Protein AF-A0A3R6YC64-F1 (afdb_monomer_lite)

Radius of gyration: 16.77 Å; chains: 1; bounding box: 39×41×43 Å

Secondary structure (DSSP, 8-state):
--HHHHHHHHHHHHHHHHH-HHHHHHHHHHHHT-EEE-TTS------TTS--SPPPP---S--HHHHHHTTTTS--EEEEEE-TTSTTTTGGGT--SHHHHHHHHBSHHHHHSSHHHIIIIIHHHHHH--TT--S-EEEEEEEEE-B--SSS--BPPGGG-EEEEEEEEEPP---SSTT-----

pLDDT: mean 92.48, std 11.65, range [33.94, 98.69]

Sequence (184 aa):
MGRDTNVEIFRDTVDLVKTNPALRAEVAASTKKQEIILETDKVEVPSLSKYTENVRVIVSKKRSFEAAGAYRGKKVAVLNFASATNPGGGVTRGASAQEECLCRCSGLYSSLNVPETWDLFYTPHRKSKNPIHNDDIIYTPSVTVFKTDTVNPALMQEKDWYKVDIITCAAPNLREKPGSLQNV

Foldseek 3Di:
DDLVLLLVLLVVLVVCCVPPPVNVVLLVVLLVPKDKAFLPHDDDDDDPPPDPDDDDDDDDPDAQVRVVLVVFPDAAETEAQDDQADQLPCSNRSDDDNSNLDSSFWSRSVSCPDPVNVVRTRVVSVVVVQLQGHFIKMKGFFIKGQWDSDPNTDGDDPVSIGTYIYIYDHHRRPDPDPPDPPDD

Structure (mmCIF, N/CA/C/O backbone):
data_AF-A0A3R6YC64-F1
#
_entry.id   AF-A0A3R6YC64-F1
#
loop_
_atom_site.group_PDB
_atom_site.id
_atom_site.type_symbol
_atom_site.label_atom_id
_atom_site.label_alt_id
_atom_site.label_comp_id
_atom_site.label_asym_id
_atom_site.label_entity_id
_atom_site.label_seq_id
_atom_site.pdbx_PDB_ins_code
_atom_site.Cartn_x
_atom_site.Cartn_y
_atom_site.Cartn_z
_atom_site.occupancy
_atom_site.B_iso_or_equiv
_atom_site.auth_seq_id
_atom_site.auth_comp_id
_atom_site.auth_asym_id
_atom_site.auth_atom_id
_atom_site.pdbx_PDB_model_num
ATOM 1 N N . MET A 1 1 ? -11.065 -0.500 -19.239 1.00 72.25 1 MET A N 1
ATOM 2 C CA . MET A 1 1 ? -10.688 0.916 -19.056 1.00 72.25 1 MET A CA 1
ATOM 3 C C . MET A 1 1 ? -9.384 1.170 -19.791 1.00 72.25 1 MET A C 1
ATOM 5 O O . MET A 1 1 ? -8.553 0.267 -19.816 1.00 72.25 1 MET A O 1
ATOM 9 N N . GLY A 1 2 ? -9.233 2.332 -20.428 1.00 88.25 2 GLY A N 1
ATOM 10 C CA . GLY A 1 2 ? -8.006 2.694 -21.142 1.00 88.25 2 GLY A CA 1
ATOM 11 C C . GLY A 1 2 ? -6.859 3.048 -20.192 1.00 88.25 2 GLY A C 1
ATOM 12 O O . GLY A 1 2 ? -7.088 3.374 -19.026 1.00 88.25 2 GLY A O 1
ATOM 13 N N . ARG A 1 3 ? -5.617 2.994 -20.691 1.00 92.88 3 ARG A N 1
ATOM 14 C CA . ARG A 1 3 ? -4.429 3.387 -19.913 1.00 92.88 3 ARG A CA 1
ATOM 15 C C . ARG A 1 3 ? -4.488 4.855 -19.490 1.00 92.88 3 ARG A C 1
ATOM 17 O O . ARG A 1 3 ? -4.168 5.146 -18.344 1.00 92.88 3 ARG A O 1
ATOM 24 N N . ASP A 1 4 ? -4.960 5.741 -20.362 1.00 95.56 4 ASP A N 1
ATOM 25 C CA . ASP A 1 4 ? -5.029 7.181 -20.078 1.00 95.56 4 ASP A CA 1
ATOM 26 C C . ASP A 1 4 ? -5.981 7.483 -18.917 1.00 95.56 4 ASP A C 1
ATOM 28 O O . ASP A 1 4 ? -5.596 8.152 -17.963 1.00 95.56 4 ASP A O 1
ATOM 32 N N . THR A 1 5 ? -7.162 6.857 -18.905 1.00 95.38 5 THR A N 1
ATOM 33 C CA . THR A 1 5 ? -8.106 6.963 -17.783 1.00 95.38 5 THR A CA 1
ATOM 34 C C . THR A 1 5 ? -7.489 6.471 -16.471 1.00 95.38 5 THR A C 1
ATOM 36 O O . THR A 1 5 ? -7.650 7.102 -15.431 1.00 95.38 5 THR A O 1
ATOM 39 N N . ASN A 1 6 ? -6.728 5.369 -16.492 1.00 96.50 6 ASN A N 1
ATOM 40 C CA . ASN A 1 6 ? -6.037 4.890 -15.290 1.00 96.50 6 ASN A CA 1
ATOM 41 C C . ASN A 1 6 ? -4.998 5.903 -14.778 1.00 96.50 6 ASN A C 1
ATOM 43 O O . ASN A 1 6 ? -4.829 6.033 -13.565 1.00 96.50 6 ASN A O 1
ATOM 47 N N . VAL A 1 7 ? -4.296 6.595 -15.684 1.00 97.69 7 VAL A N 1
ATOM 48 C CA . VAL A 1 7 ? -3.335 7.653 -15.333 1.00 97.69 7 VAL A CA 1
ATOM 49 C C . VAL A 1 7 ? -4.054 8.853 -14.726 1.00 97.69 7 VAL A C 1
ATOM 51 O O . VAL A 1 7 ? -3.601 9.371 -13.710 1.00 97.69 7 VAL A O 1
ATOM 54 N N . GLU A 1 8 ? -5.173 9.279 -15.307 1.00 97.88 8 GLU A N 1
ATOM 55 C CA . GLU A 1 8 ? -5.988 10.383 -14.790 1.00 97.88 8 GLU A CA 1
ATOM 56 C C . GLU A 1 8 ? -6.513 10.085 -13.386 1.00 97.88 8 GLU A C 1
ATOM 58 O O . GLU A 1 8 ? -6.308 10.883 -12.474 1.00 97.88 8 GLU A O 1
ATOM 63 N N . ILE A 1 9 ? -7.091 8.897 -13.178 1.00 98.00 9 ILE A N 1
ATOM 64 C CA . ILE A 1 9 ? -7.576 8.462 -11.862 1.00 98.00 9 ILE A CA 1
ATOM 65 C C . ILE A 1 9 ? -6.441 8.464 -10.841 1.00 98.00 9 ILE A C 1
ATOM 67 O O . ILE A 1 9 ? -6.642 8.884 -9.704 1.00 98.00 9 ILE A O 1
ATOM 71 N N . PHE A 1 10 ? -5.254 7.996 -11.231 1.00 98.38 10 PHE A N 1
ATOM 72 C CA . PHE A 1 10 ? -4.092 7.994 -10.354 1.00 98.38 10 PHE A CA 1
ATOM 73 C C . PHE A 1 10 ? -3.606 9.409 -10.012 1.00 98.38 10 PHE A C 1
ATOM 75 O O . PHE A 1 10 ? -3.314 9.683 -8.849 1.00 98.38 10 PHE A O 1
ATOM 82 N N . ARG A 1 11 ? -3.539 10.315 -10.995 1.00 98.38 11 ARG A N 1
ATOM 83 C CA . ARG A 1 11 ? -3.179 11.723 -10.762 1.00 98.38 11 ARG A CA 1
ATOM 84 C C . ARG A 1 11 ? -4.153 12.378 -9.791 1.00 98.38 11 ARG A C 1
ATOM 86 O O . ARG A 1 11 ? -3.708 12.930 -8.793 1.00 98.38 11 ARG A O 1
ATOM 93 N N . ASP A 1 12 ? -5.452 12.194 -10.015 1.00 98.44 12 ASP A N 1
ATOM 94 C CA . ASP A 1 12 ? -6.498 12.659 -9.104 1.00 98.44 12 ASP A CA 1
ATOM 95 C C . ASP A 1 12 ? -6.325 12.077 -7.688 1.00 98.44 12 ASP A C 1
ATOM 97 O O . ASP A 1 12 ? -6.421 12.801 -6.705 1.00 98.44 12 ASP A O 1
ATOM 101 N N . THR A 1 13 ? -5.974 10.793 -7.550 1.00 98.56 13 THR A N 1
ATOM 102 C CA . THR A 1 13 ? -5.672 10.183 -6.239 1.00 98.56 13 THR A CA 1
ATOM 103 C C . THR A 1 13 ? -4.510 10.881 -5.532 1.00 98.56 13 THR A C 1
ATOM 105 O O . THR A 1 13 ? -4.611 11.200 -4.347 1.00 98.56 13 THR A O 1
ATOM 108 N N . VAL A 1 14 ? -3.413 11.145 -6.243 1.00 98.38 14 VAL A N 1
ATOM 109 C CA . VAL A 1 14 ? -2.252 11.852 -5.686 1.00 98.38 14 VAL A CA 1
ATOM 110 C C . VAL A 1 14 ? -2.604 13.300 -5.329 1.00 98.38 14 VAL A C 1
ATOM 112 O O . VAL A 1 14 ? -2.161 13.805 -4.296 1.00 98.38 14 VAL A O 1
ATOM 115 N N . ASP A 1 15 ? -3.409 13.967 -6.151 1.00 98.56 15 ASP A N 1
ATOM 116 C CA . ASP A 1 15 ? -3.824 15.350 -5.926 1.00 98.56 15 ASP A CA 1
ATOM 117 C C . ASP A 1 15 ? -4.786 15.466 -4.740 1.00 98.56 15 ASP A C 1
ATOM 119 O O . ASP A 1 15 ? -4.622 16.366 -3.913 1.00 98.56 15 ASP A O 1
ATOM 123 N N . LEU A 1 16 ? -5.697 14.507 -4.558 1.00 98.44 16 LEU A N 1
ATOM 124 C CA . LEU A 1 16 ? -6.536 14.397 -3.362 1.00 98.44 16 LEU A CA 1
ATOM 125 C C . LEU A 1 16 ? -5.687 14.265 -2.094 1.00 98.44 16 LEU A C 1
ATOM 127 O O . LEU A 1 16 ? -5.922 14.991 -1.131 1.00 98.44 16 LEU A O 1
ATOM 131 N N . VAL A 1 17 ? -4.658 13.410 -2.095 1.00 98.44 17 VAL A N 1
ATOM 132 C CA . VAL A 1 17 ? -3.750 13.260 -0.940 1.00 98.44 17 VAL A CA 1
ATOM 133 C C . VAL A 1 17 ? -2.998 14.559 -0.632 1.00 98.44 17 VAL A C 1
ATOM 135 O O . VAL A 1 17 ? -2.732 14.855 0.530 1.00 98.44 17 VAL A O 1
ATOM 138 N N . LYS A 1 18 ? -2.656 15.367 -1.641 1.00 98.06 18 LYS A N 1
ATOM 139 C CA . LYS A 1 18 ? -1.959 16.649 -1.431 1.00 98.06 18 LYS A CA 1
ATOM 140 C C . LYS A 1 18 ? -2.882 17.757 -0.922 1.00 98.06 18 LYS A C 1
ATOM 142 O O . LYS A 1 18 ? -2.466 18.569 -0.087 1.00 98.06 18 LYS A O 1
ATOM 147 N N . THR A 1 19 ? -4.094 17.822 -1.467 1.00 98.25 19 THR A N 1
ATOM 148 C CA . THR A 1 19 ? -5.016 18.957 -1.311 1.00 98.25 19 THR A CA 1
ATOM 149 C C . THR A 1 19 ? -6.012 18.767 -0.174 1.00 98.25 19 THR A C 1
ATOM 151 O O . THR A 1 19 ? -6.342 19.747 0.491 1.00 98.25 19 THR A O 1
ATOM 154 N N . ASN A 1 20 ? -6.441 17.535 0.114 1.00 98.38 20 ASN A N 1
ATOM 155 C CA . ASN A 1 20 ? -7.323 17.238 1.238 1.00 98.38 20 ASN A CA 1
ATOM 156 C C . ASN A 1 20 ? -6.504 17.137 2.547 1.00 98.38 20 ASN A C 1
ATOM 158 O O . ASN A 1 20 ? -5.673 16.232 2.675 1.00 98.38 20 ASN A O 1
ATOM 162 N N . PRO A 1 21 ? -6.725 18.019 3.545 1.00 98.25 21 PRO A N 1
ATOM 163 C CA . PRO A 1 21 ? -5.934 18.030 4.778 1.00 98.25 21 PRO A CA 1
ATOM 164 C C . PRO A 1 21 ? -6.029 16.741 5.599 1.00 98.25 21 PRO A C 1
ATOM 166 O O . PRO A 1 21 ? -5.031 16.344 6.201 1.00 98.25 21 PRO A O 1
ATOM 169 N N . ALA A 1 22 ? -7.196 16.087 5.611 1.00 98.06 22 ALA A N 1
ATOM 170 C CA . ALA A 1 22 ? -7.406 14.839 6.335 1.00 98.06 22 ALA A CA 1
ATOM 171 C C . ALA A 1 22 ? -6.598 13.706 5.692 1.00 98.06 22 ALA A C 1
ATOM 173 O O . ALA A 1 22 ? -5.766 13.102 6.365 1.00 98.06 22 ALA A O 1
ATOM 174 N N . LEU A 1 23 ? -6.735 13.496 4.375 1.00 98.62 23 LEU A N 1
ATOM 175 C CA . LEU A 1 23 ? -5.951 12.481 3.655 1.00 98.62 23 LEU A CA 1
ATOM 176 C C . LEU A 1 23 ? -4.449 12.731 3.783 1.00 98.62 23 LEU A C 1
ATOM 178 O O . LEU A 1 23 ? -3.691 11.797 4.036 1.00 98.62 23 LEU A O 1
ATOM 182 N N . ARG A 1 24 ? -4.010 13.989 3.669 1.00 98.56 24 ARG A N 1
ATOM 183 C CA . ARG A 1 24 ? -2.598 14.349 3.833 1.00 98.56 24 ARG A CA 1
ATOM 184 C C . ARG A 1 24 ? -2.067 13.969 5.212 1.00 98.56 24 ARG A C 1
ATOM 186 O O . ARG A 1 24 ? -0.981 13.401 5.313 1.00 98.56 24 ARG A O 1
ATOM 193 N N . ALA A 1 25 ? -2.816 14.292 6.266 1.00 98.56 25 ALA A N 1
ATOM 194 C CA . ALA A 1 25 ? -2.438 13.979 7.639 1.00 98.56 25 ALA A CA 1
ATOM 195 C C . ALA A 1 25 ? -2.426 12.465 7.894 1.00 98.56 25 ALA A C 1
ATOM 197 O O . ALA A 1 25 ? -1.498 11.956 8.520 1.00 98.56 25 ALA A O 1
ATOM 198 N N . GLU A 1 26 ? -3.418 11.738 7.380 1.00 98.31 26 GLU A N 1
ATOM 199 C CA . GLU A 1 26 ? -3.500 10.285 7.527 1.00 98.31 26 GLU A CA 1
ATOM 200 C C . GLU A 1 26 ? -2.379 9.558 6.787 1.00 98.31 26 GLU A C 1
ATOM 202 O O . GLU A 1 26 ? -1.746 8.675 7.366 1.00 98.31 26 GLU A O 1
ATOM 207 N N . VAL A 1 27 ? -2.075 9.965 5.551 1.00 98.62 27 VAL A N 1
ATOM 208 C CA . VAL A 1 27 ? -0.948 9.424 4.782 1.00 98.62 27 VAL A CA 1
ATOM 209 C C . VAL A 1 27 ? 0.369 9.723 5.483 1.00 98.62 27 VAL A C 1
ATOM 211 O O . VAL A 1 27 ? 1.161 8.810 5.677 1.00 98.62 27 VAL A O 1
ATOM 214 N N . ALA A 1 28 ? 0.595 10.956 5.944 1.00 98.50 28 ALA A N 1
ATOM 215 C CA . ALA A 1 28 ? 1.811 11.291 6.683 1.00 98.50 28 ALA A CA 1
ATOM 216 C C . ALA A 1 28 ? 1.956 10.460 7.972 1.00 98.50 28 ALA A C 1
ATOM 218 O O . ALA A 1 28 ? 3.049 9.994 8.290 1.00 98.50 28 ALA A O 1
ATOM 219 N N . ALA A 1 29 ? 0.859 10.240 8.703 1.00 98.44 29 ALA A N 1
ATOM 220 C CA . ALA A 1 29 ? 0.857 9.420 9.912 1.00 98.44 29 ALA A CA 1
ATOM 221 C C . ALA A 1 29 ? 1.102 7.930 9.622 1.00 98.44 29 ALA A C 1
ATOM 223 O O . ALA A 1 29 ? 1.778 7.269 10.411 1.00 98.44 29 ALA A O 1
ATOM 224 N N . SER A 1 30 ? 0.562 7.415 8.514 1.00 98.25 30 SER A N 1
ATOM 225 C CA . SER A 1 30 ? 0.790 6.052 8.026 1.00 98.25 30 SER A CA 1
ATOM 226 C C . SER A 1 30 ? 2.250 5.859 7.611 1.00 98.25 30 SER A C 1
ATOM 228 O O . SER A 1 30 ? 2.921 4.984 8.150 1.00 98.25 30 SER A O 1
ATOM 230 N N . THR A 1 31 ? 2.781 6.749 6.765 1.00 98.25 31 THR A N 1
ATOM 231 C CA . THR A 1 31 ? 4.183 6.746 6.321 1.00 98.25 31 THR A CA 1
ATOM 232 C C . THR A 1 31 ? 5.155 6.850 7.493 1.00 98.25 31 THR A C 1
ATOM 234 O O . THR A 1 31 ? 6.135 6.124 7.536 1.00 98.25 31 THR A O 1
ATOM 237 N N . LYS A 1 32 ? 4.881 7.693 8.498 1.00 98.25 32 LYS A N 1
ATOM 238 C CA . LYS A 1 32 ? 5.753 7.820 9.681 1.00 98.25 32 LYS A CA 1
ATOM 239 C C . LYS A 1 32 ? 5.870 6.523 10.497 1.00 98.25 32 LYS A C 1
ATOM 241 O O . LYS A 1 32 ? 6.832 6.357 11.236 1.00 98.25 32 LYS A O 1
ATOM 246 N N . LYS A 1 33 ? 4.861 5.653 10.430 1.00 97.94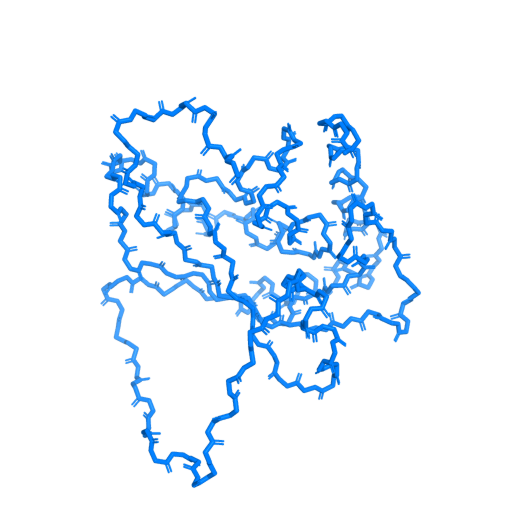 33 LYS A N 1
ATOM 247 C CA . LYS A 1 33 ? 4.822 4.355 11.122 1.00 97.94 33 LYS A CA 1
ATOM 248 C C . LYS A 1 33 ? 5.158 3.191 10.187 1.00 97.94 33 LYS A C 1
ATOM 250 O O . LYS A 1 33 ? 4.958 2.043 10.569 1.00 97.94 33 LYS A O 1
ATOM 255 N N . GLN A 1 34 ? 5.547 3.484 8.950 1.00 97.62 34 GLN A N 1
ATOM 256 C CA . GLN A 1 34 ? 5.952 2.475 7.993 1.00 97.62 34 GLN A CA 1
ATOM 257 C C . GLN A 1 34 ? 7.255 1.839 8.472 1.00 97.62 34 GLN A C 1
ATOM 259 O O . GLN A 1 34 ? 8.140 2.526 8.972 1.00 97.62 34 GLN A O 1
ATOM 264 N N . GLU A 1 35 ? 7.351 0.528 8.315 1.00 96.81 35 GLU A N 1
ATOM 265 C CA . GLU A 1 35 ? 8.529 -0.248 8.677 1.00 96.81 35 GLU A CA 1
ATOM 266 C C . GLU A 1 35 ? 9.026 -0.981 7.434 1.00 96.81 35 GLU A C 1
ATOM 268 O O . GLU A 1 35 ? 8.235 -1.545 6.670 1.00 96.81 35 GLU A O 1
ATOM 273 N N . ILE A 1 36 ? 10.338 -0.954 7.225 1.00 96.69 36 ILE A N 1
ATOM 274 C CA . ILE A 1 36 ? 11.017 -1.748 6.205 1.00 96.69 36 ILE A CA 1
ATOM 275 C C . ILE A 1 36 ? 11.731 -2.858 6.957 1.00 96.69 36 ILE A C 1
ATOM 277 O O . ILE A 1 36 ? 12.610 -2.584 7.768 1.00 96.69 36 ILE A O 1
ATOM 281 N N . ILE A 1 37 ? 11.292 -4.085 6.717 1.00 95.56 37 ILE A N 1
ATOM 282 C CA . ILE A 1 37 ? 11.810 -5.295 7.342 1.00 95.56 37 ILE A CA 1
ATOM 283 C C . ILE A 1 37 ? 12.656 -5.975 6.278 1.00 95.56 37 ILE A C 1
ATOM 285 O O . ILE A 1 37 ? 12.124 -6.415 5.260 1.00 95.56 37 ILE A O 1
ATOM 289 N N . LEU A 1 38 ? 13.964 -6.007 6.480 1.00 94.75 38 LEU A N 1
ATOM 290 C CA . LEU A 1 38 ? 14.894 -6.639 5.555 1.00 94.75 38 LEU A CA 1
ATOM 291 C C . LEU A 1 38 ? 14.932 -8.153 5.783 1.00 94.75 38 LEU A C 1
ATOM 293 O O . LEU A 1 38 ? 14.705 -8.623 6.895 1.00 94.75 38 LEU A O 1
ATOM 297 N N . GLU A 1 39 ? 15.310 -8.919 4.762 1.00 91.88 39 GLU A N 1
ATOM 298 C CA . GLU A 1 39 ? 15.540 -10.372 4.863 1.00 91.88 39 GLU A CA 1
ATOM 299 C C . GLU A 1 39 ? 16.503 -10.732 6.014 1.00 91.88 39 GLU A C 1
ATOM 301 O O . GLU A 1 39 ? 16.397 -11.784 6.644 1.00 91.88 39 GLU A O 1
ATOM 306 N N . THR A 1 40 ? 17.451 -9.841 6.314 1.00 92.38 40 THR A N 1
ATOM 307 C CA . THR A 1 40 ? 18.431 -10.017 7.392 1.00 92.38 40 THR A CA 1
ATOM 308 C C . THR A 1 40 ? 17.895 -9.691 8.785 1.00 92.38 40 THR A C 1
ATOM 310 O O . THR A 1 40 ? 18.566 -9.988 9.779 1.00 92.38 40 THR A O 1
ATOM 313 N N . ASP A 1 41 ? 16.728 -9.055 8.879 1.00 92.81 41 ASP A N 1
ATOM 314 C CA . ASP A 1 41 ? 16.158 -8.635 10.149 1.00 92.81 41 ASP A CA 1
ATOM 315 C C . ASP A 1 41 ? 15.567 -9.825 10.902 1.00 92.81 41 ASP A C 1
ATOM 317 O O . ASP A 1 41 ? 14.955 -10.741 10.352 1.00 92.81 41 ASP A O 1
ATOM 321 N N . LYS A 1 42 ? 15.733 -9.809 12.225 1.00 86.06 42 LYS A N 1
ATOM 322 C CA . LYS A 1 42 ? 15.125 -10.816 13.091 1.00 86.06 42 LYS A CA 1
ATOM 323 C C . LYS A 1 42 ? 13.705 -10.394 13.424 1.00 86.06 42 LYS A C 1
ATOM 325 O O . LYS A 1 42 ? 13.502 -9.499 14.239 1.00 86.06 42 LYS A O 1
ATOM 330 N N . VAL A 1 43 ? 12.731 -11.081 12.839 1.00 84.50 43 VAL A N 1
ATOM 331 C CA . VAL A 1 43 ? 11.322 -10.919 13.200 1.00 84.50 43 VAL A CA 1
ATOM 332 C C . VAL A 1 43 ? 10.986 -11.878 14.337 1.00 84.50 43 VAL A C 1
ATOM 334 O O . VAL A 1 43 ? 11.148 -13.094 14.212 1.00 84.50 43 VAL A O 1
ATOM 337 N N . GLU A 1 44 ? 10.510 -11.343 15.460 1.00 84.56 44 GLU A N 1
ATOM 338 C CA . GLU A 1 44 ? 9.975 -12.179 16.532 1.00 84.56 44 GLU A CA 1
ATOM 339 C C . GLU A 1 44 ? 8.728 -12.915 16.037 1.00 84.56 44 GLU A C 1
ATOM 341 O O . GLU A 1 44 ? 7.729 -12.305 15.651 1.00 84.56 44 GLU A O 1
ATOM 346 N N . VAL A 1 45 ? 8.777 -14.246 16.059 1.00 80.56 45 VAL A N 1
ATOM 347 C CA . VAL A 1 45 ? 7.625 -15.075 15.709 1.00 80.56 45 VAL A CA 1
ATOM 348 C C . VAL A 1 45 ? 6.745 -15.207 16.954 1.00 80.56 45 VAL A C 1
ATOM 350 O O . VAL A 1 45 ? 7.172 -15.824 17.934 1.00 80.56 45 VAL A O 1
ATOM 353 N N . PRO A 1 46 ? 5.525 -14.635 16.965 1.00 81.38 46 PRO A N 1
ATOM 354 C CA . PRO A 1 46 ? 4.633 -14.766 18.107 1.00 81.38 46 PRO A CA 1
ATOM 355 C C . PRO A 1 46 ? 4.182 -16.221 18.269 1.00 81.38 46 PRO A C 1
ATOM 357 O O . PRO A 1 46 ? 4.213 -17.011 17.323 1.00 81.38 46 PRO A O 1
ATOM 360 N N . SER A 1 47 ? 3.693 -16.569 19.463 1.00 83.75 47 SER A N 1
ATOM 361 C CA . SER A 1 47 ? 3.130 -17.902 19.693 1.00 83.75 47 SER A CA 1
ATOM 362 C C . SER A 1 47 ? 2.023 -18.218 18.683 1.00 83.75 47 SER A C 1
ATOM 364 O O . SER A 1 47 ? 1.040 -17.480 18.558 1.00 83.75 47 SER A O 1
ATOM 366 N N . LEU A 1 48 ? 2.154 -19.365 18.014 1.00 80.81 48 LEU A N 1
ATOM 367 C CA . LEU A 1 48 ? 1.156 -19.877 17.074 1.00 80.81 48 LEU A CA 1
ATOM 368 C C . LEU A 1 48 ? -0.142 -20.312 17.778 1.00 80.81 48 LEU A C 1
ATOM 370 O O . LEU A 1 48 ? -1.168 -20.472 17.128 1.00 80.81 48 LEU A O 1
ATOM 374 N N . SER A 1 49 ? -0.132 -20.440 19.111 1.00 82.44 49 SER A N 1
ATOM 375 C CA . SER A 1 49 ? -1.293 -20.824 19.925 1.00 82.44 49 SER A CA 1
ATOM 376 C C . SER A 1 49 ? -2.150 -19.634 20.380 1.00 82.44 49 SER A C 1
ATOM 378 O O . SER A 1 49 ? -2.830 -19.716 21.402 1.00 82.44 49 SER A O 1
ATOM 380 N N . LYS A 1 50 ? -2.090 -18.494 19.678 1.00 82.88 50 LYS A N 1
ATOM 381 C CA . LYS A 1 50 ? -2.807 -17.269 20.076 1.00 82.88 50 LYS A CA 1
ATOM 382 C C . LYS A 1 50 ? -4.332 -17.409 20.008 1.00 82.88 50 LYS A C 1
ATOM 384 O O . LYS A 1 50 ? -5.034 -16.754 20.774 1.00 82.88 50 LYS A O 1
ATOM 389 N N . TYR A 1 51 ? -4.837 -18.233 19.094 1.00 84.75 51 TYR A N 1
ATOM 390 C CA . TYR A 1 51 ? -6.267 -18.430 18.868 1.00 84.75 51 TYR A CA 1
ATOM 391 C C . TYR A 1 51 ? -6.611 -19.917 18.930 1.00 84.75 51 TYR A C 1
ATOM 393 O O 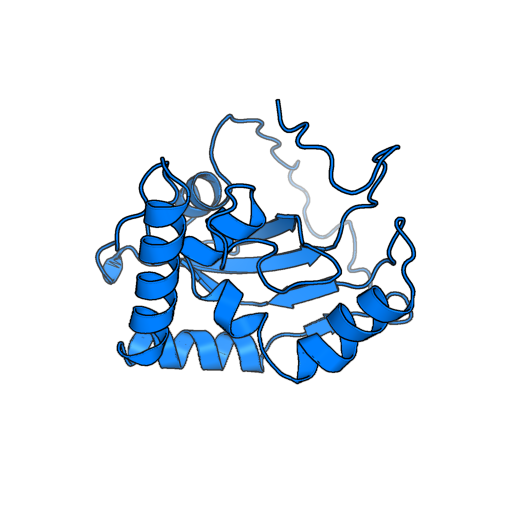. TYR A 1 51 ? -5.863 -20.751 18.426 1.00 84.75 51 TYR A O 1
ATOM 401 N N . THR A 1 52 ? -7.743 -20.235 19.555 1.00 85.81 52 THR A N 1
ATOM 402 C CA . THR A 1 52 ? -8.278 -21.602 19.673 1.00 85.81 52 THR A CA 1
ATOM 403 C C . THR A 1 52 ? -9.322 -21.920 18.604 1.00 85.81 52 THR A C 1
ATOM 405 O O . THR A 1 52 ? -9.616 -23.086 18.356 1.00 85.81 52 THR A O 1
ATOM 408 N N . GLU A 1 53 ? -9.890 -20.892 17.971 1.00 89.12 53 GLU A N 1
ATOM 409 C CA . GLU A 1 53 ? -10.852 -21.042 16.885 1.00 89.12 53 GLU A CA 1
ATOM 410 C C . GLU A 1 53 ? -10.156 -21.355 15.557 1.00 89.12 53 GLU A C 1
ATOM 412 O O . GLU A 1 53 ? -9.080 -20.836 15.252 1.00 89.12 53 GLU A O 1
ATOM 417 N N . ASN A 1 54 ? -10.809 -22.171 14.730 1.00 89.31 54 ASN A N 1
ATOM 418 C CA . ASN A 1 54 ? -10.321 -22.479 13.391 1.00 89.31 54 ASN A CA 1
ATOM 419 C C . ASN A 1 54 ? -10.389 -21.245 12.481 1.00 89.31 54 ASN A C 1
ATOM 421 O O . ASN A 1 54 ? -11.400 -20.540 12.434 1.00 89.31 54 ASN A O 1
ATOM 425 N N . VAL A 1 55 ? -9.337 -21.029 11.688 1.00 91.56 55 VAL A N 1
ATOM 426 C CA . VAL A 1 55 ? -9.327 -19.970 10.675 1.00 91.56 55 VAL A CA 1
ATOM 427 C C . VAL A 1 55 ? -10.368 -20.258 9.594 1.00 91.56 55 VAL A C 1
ATOM 429 O O . VAL A 1 55 ? -10.444 -21.355 9.038 1.00 91.56 55 VAL A O 1
ATOM 432 N N . ARG A 1 56 ? -11.173 -19.249 9.257 1.00 93.94 56 ARG A N 1
ATOM 433 C CA . ARG A 1 56 ? -12.091 -19.331 8.122 1.00 93.94 56 ARG A CA 1
ATOM 434 C C . ARG A 1 56 ? -11.377 -18.895 6.848 1.00 93.94 56 ARG A C 1
ATOM 436 O O . ARG A 1 56 ? -11.009 -17.732 6.713 1.00 93.94 56 ARG A O 1
ATOM 443 N N . VAL A 1 57 ? -11.262 -19.808 5.888 1.00 96.56 57 VAL A N 1
ATOM 444 C CA . VAL A 1 57 ? -10.713 -19.523 4.556 1.00 96.56 57 VAL A CA 1
ATOM 445 C C . VAL A 1 57 ? -11.859 -19.314 3.569 1.00 96.56 57 VAL A C 1
ATOM 447 O O . VAL A 1 57 ? -12.775 -20.130 3.484 1.00 96.56 57 VAL A O 1
ATOM 450 N N . ILE A 1 58 ? -11.829 -18.201 2.833 1.00 97.12 58 ILE A N 1
ATOM 451 C CA . ILE A 1 58 ? -12.833 -17.861 1.819 1.00 97.12 58 ILE A CA 1
ATOM 452 C C . ILE A 1 58 ? -12.105 -17.484 0.532 1.00 97.12 58 ILE A C 1
ATOM 454 O O . ILE A 1 58 ? -11.285 -16.569 0.531 1.00 97.12 58 ILE A O 1
ATOM 458 N N . VAL A 1 59 ? -12.455 -18.145 -0.570 1.00 97.81 59 VAL A N 1
ATOM 459 C CA . VAL A 1 59 ? -11.983 -17.798 -1.916 1.00 97.81 59 VAL A CA 1
ATOM 460 C C . VAL A 1 59 ? -13.106 -17.069 -2.647 1.00 97.81 59 VAL A C 1
ATOM 462 O O . VAL A 1 59 ? -14.255 -17.508 -2.631 1.00 97.81 59 VAL A O 1
ATOM 465 N N . SER A 1 60 ? -12.799 -15.930 -3.268 1.00 96.94 60 SER A N 1
ATOM 466 C CA . SER A 1 60 ? -13.791 -15.126 -3.988 1.00 96.94 60 SER A CA 1
ATOM 467 C C . SER A 1 60 ? -13.176 -14.423 -5.197 1.00 96.94 60 SER A C 1
ATOM 469 O O . SER A 1 60 ? -11.959 -14.341 -5.313 1.00 96.94 60 SER A O 1
ATOM 471 N N . LYS A 1 61 ? -14.028 -13.884 -6.076 1.00 97.00 61 LYS A N 1
ATOM 472 C CA . LYS A 1 61 ? -13.620 -13.070 -7.237 1.00 97.00 61 LYS A CA 1
ATOM 473 C C . LYS A 1 61 ? -13.464 -11.577 -6.911 1.00 97.00 61 LYS A C 1
ATOM 475 O O . LYS A 1 61 ? -13.320 -10.772 -7.827 1.00 97.00 61 LYS A O 1
ATOM 480 N N . LYS A 1 62 ? -13.566 -11.203 -5.632 1.00 97.31 62 LYS A N 1
ATOM 481 C CA . LYS A 1 62 ? -13.492 -9.806 -5.201 1.00 97.31 62 LYS A CA 1
ATOM 482 C C . LYS A 1 62 ? -12.096 -9.248 -5.412 1.00 97.31 62 LYS A C 1
ATOM 484 O O . LYS A 1 62 ? -11.104 -9.967 -5.289 1.00 97.31 62 LYS A O 1
ATOM 489 N N . ARG A 1 63 ? -12.029 -7.945 -5.659 1.00 97.56 63 ARG A N 1
ATOM 490 C CA . ARG A 1 63 ? -10.762 -7.209 -5.630 1.00 97.56 63 ARG A CA 1
ATOM 491 C C . ARG A 1 63 ? -10.272 -7.052 -4.184 1.00 97.56 63 ARG A C 1
ATOM 493 O O . ARG A 1 63 ? -11.044 -7.206 -3.237 1.00 97.56 63 ARG A O 1
ATOM 500 N N . SER A 1 64 ? -8.983 -6.774 -3.999 1.00 98.06 64 SER A N 1
ATOM 501 C CA . SER A 1 64 ? -8.341 -6.756 -2.677 1.00 98.06 64 SER A CA 1
ATOM 502 C C . SER A 1 64 ? -9.018 -5.801 -1.688 1.00 98.06 64 SER A C 1
ATOM 504 O O . SER A 1 64 ? -9.347 -6.195 -0.567 1.00 98.06 64 SER A O 1
ATOM 506 N N . PHE A 1 65 ? -9.266 -4.551 -2.088 1.00 98.25 65 PHE A N 1
ATOM 507 C CA . PHE A 1 65 ? -9.910 -3.569 -1.220 1.00 98.25 65 PHE A CA 1
ATOM 508 C C . PHE A 1 65 ? -11.421 -3.736 -1.173 1.00 98.25 65 PHE A C 1
ATOM 510 O O . PHE A 1 65 ? -12.008 -3.445 -0.134 1.00 98.25 65 PHE A O 1
ATOM 517 N N . GLU A 1 66 ? -12.046 -4.272 -2.220 1.00 97.44 66 GLU A N 1
ATOM 518 C CA . GLU A 1 66 ? -13.450 -4.694 -2.165 1.00 97.44 66 GLU A CA 1
ATOM 519 C C . GLU A 1 66 ? -13.664 -5.761 -1.074 1.00 97.44 66 GLU A C 1
ATOM 521 O O . GLU A 1 66 ? -14.588 -5.664 -0.264 1.00 97.44 66 GLU A O 1
ATOM 526 N N . ALA A 1 67 ? -12.782 -6.763 -1.005 1.00 98.00 67 ALA A N 1
ATOM 527 C CA . ALA A 1 67 ? -12.809 -7.781 0.037 1.00 98.00 67 ALA A CA 1
ATOM 528 C C . ALA A 1 67 ? -12.524 -7.181 1.422 1.00 98.00 67 ALA A C 1
ATOM 530 O O . ALA A 1 67 ? -13.276 -7.443 2.360 1.00 98.00 67 ALA A O 1
ATOM 531 N N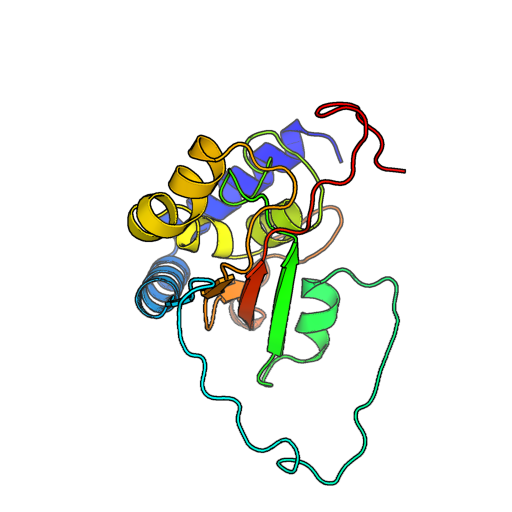 . ALA A 1 68 ? -11.493 -6.339 1.546 1.00 97.88 68 ALA A N 1
ATOM 532 C CA . ALA A 1 68 ? -11.146 -5.680 2.806 1.00 97.88 68 ALA A CA 1
ATOM 533 C C . ALA A 1 68 ? -12.268 -4.761 3.324 1.00 97.88 68 ALA A C 1
ATOM 535 O O . ALA A 1 68 ? -12.539 -4.721 4.524 1.00 97.88 68 ALA A O 1
ATOM 536 N N . GLY A 1 69 ? -12.976 -4.077 2.421 1.00 96.88 69 GLY A N 1
ATOM 537 C CA . GLY A 1 69 ? -14.098 -3.197 2.740 1.00 96.88 69 GLY A CA 1
ATOM 538 C C . GLY A 1 69 ? -15.287 -3.917 3.388 1.00 96.88 69 GLY A C 1
ATOM 539 O O . GLY A 1 69 ? -16.058 -3.290 4.108 1.00 96.88 69 GLY A O 1
ATOM 540 N N . ALA A 1 70 ? -15.414 -5.237 3.222 1.00 96.00 70 ALA A N 1
ATOM 541 C CA . ALA A 1 70 ? -16.421 -6.030 3.934 1.00 96.00 70 ALA A CA 1
ATOM 542 C C . ALA A 1 70 ? -16.106 -6.216 5.435 1.00 96.00 70 ALA A C 1
ATOM 544 O O . ALA A 1 70 ? -16.959 -6.679 6.189 1.00 96.00 70 ALA A O 1
ATOM 545 N N . TYR A 1 71 ? -14.895 -5.857 5.872 1.00 95.88 71 TYR A N 1
ATOM 546 C CA . TYR A 1 71 ? -14.405 -6.015 7.244 1.00 95.88 71 TYR A CA 1
ATOM 547 C C . TYR A 1 71 ? -14.043 -4.672 7.901 1.00 95.88 71 TYR A C 1
ATOM 549 O O . TYR A 1 71 ? -13.232 -4.633 8.828 1.00 95.88 71 TYR A O 1
ATOM 557 N N . ARG A 1 72 ? -14.646 -3.564 7.442 1.00 92.25 72 ARG A N 1
ATOM 558 C CA . ARG A 1 72 ? -14.493 -2.231 8.053 1.00 92.25 72 ARG A CA 1
ATOM 559 C C . ARG A 1 72 ? -14.714 -2.287 9.569 1.00 92.25 72 ARG A C 1
ATOM 561 O O . ARG A 1 72 ? -15.611 -2.972 10.050 1.00 92.25 72 ARG A O 1
ATOM 568 N N . GLY A 1 73 ? -13.875 -1.570 10.315 1.00 90.12 73 GLY A N 1
ATOM 569 C CA . GLY A 1 73 ? -13.887 -1.568 11.783 1.00 90.12 73 GLY A CA 1
ATOM 570 C C . GLY A 1 73 ? -13.131 -2.734 12.434 1.00 90.12 73 GLY A C 1
ATOM 571 O O . GLY A 1 73 ? -12.981 -2.744 13.653 1.00 90.12 73 GLY A O 1
ATOM 572 N N . LYS A 1 74 ? -12.616 -3.694 11.655 1.00 94.50 74 LYS A N 1
ATOM 573 C CA . LYS A 1 74 ? -11.686 -4.728 12.134 1.00 94.50 74 LYS A CA 1
ATOM 574 C C . LYS A 1 74 ? -10.243 -4.368 11.779 1.00 94.50 74 LYS A C 1
ATOM 576 O O . LYS A 1 74 ? -9.996 -3.510 10.936 1.00 94.50 74 LYS A O 1
ATOM 581 N N . LYS A 1 75 ? -9.281 -5.071 12.387 1.00 94.88 75 LYS A N 1
ATOM 582 C CA . LYS A 1 75 ? -7.877 -5.016 11.963 1.00 94.88 75 LYS A CA 1
ATOM 583 C C . LYS A 1 75 ? -7.691 -5.905 10.732 1.00 94.88 75 LYS A C 1
ATOM 585 O O . LYS A 1 75 ? -7.759 -7.127 10.843 1.00 94.88 75 LYS A O 1
ATOM 590 N N . VAL A 1 76 ? -7.514 -5.282 9.571 1.00 97.81 76 VAL A N 1
ATOM 591 C CA . VAL A 1 76 ? -7.417 -5.954 8.268 1.00 97.81 76 VAL A CA 1
ATOM 592 C C . VAL A 1 76 ? -6.065 -5.642 7.651 1.00 97.81 76 VAL A C 1
ATOM 594 O O . VAL A 1 76 ? -5.709 -4.472 7.541 1.00 97.81 76 VAL A O 1
ATOM 597 N N . ALA A 1 77 ? -5.355 -6.680 7.215 1.00 98.06 77 ALA A N 1
ATOM 598 C CA . ALA A 1 77 ? -4.146 -6.548 6.415 1.00 98.06 77 ALA A CA 1
ATOM 599 C C . ALA A 1 77 ? -4.419 -6.989 4.970 1.00 98.06 77 ALA A C 1
ATOM 601 O O . ALA A 1 77 ? -5.122 -7.976 4.741 1.00 98.06 77 ALA A O 1
ATOM 602 N N . VAL A 1 78 ? -3.861 -6.265 4.002 1.00 98.56 78 VAL A N 1
ATOM 603 C CA . VAL A 1 78 ? -3.918 -6.587 2.572 1.00 98.56 78 VAL A CA 1
ATOM 604 C C . VAL A 1 78 ? -2.496 -6.758 2.052 1.00 98.56 78 VAL A C 1
ATOM 606 O O . VAL A 1 78 ? -1.641 -5.900 2.256 1.00 98.56 78 VAL A O 1
ATOM 609 N N . LEU A 1 79 ? -2.245 -7.866 1.360 1.00 98.62 79 LEU A N 1
ATOM 610 C CA . LEU A 1 79 ? -0.981 -8.103 0.670 1.00 98.62 79 LEU A CA 1
ATOM 611 C C . LEU A 1 79 ? -0.967 -7.328 -0.657 1.00 98.62 79 LEU A C 1
ATOM 613 O O . LEU A 1 79 ? -1.848 -7.520 -1.495 1.00 98.62 79 LEU A O 1
ATOM 617 N N . ASN A 1 80 ? 0.024 -6.465 -0.847 1.00 98.56 80 ASN A N 1
ATOM 618 C CA . ASN A 1 80 ? 0.341 -5.798 -2.105 1.00 98.56 80 ASN A CA 1
ATOM 619 C C . ASN A 1 80 ? 1.331 -6.661 -2.902 1.00 98.56 80 ASN A C 1
ATOM 621 O O . ASN A 1 80 ? 2.404 -6.996 -2.398 1.00 98.56 80 ASN A O 1
ATOM 625 N N . PHE A 1 81 ? 0.968 -7.010 -4.139 1.00 96.81 81 PHE A N 1
ATOM 626 C CA . PHE A 1 81 ? 1.816 -7.783 -5.053 1.00 96.81 81 PHE A CA 1
ATOM 627 C C . PHE A 1 81 ? 2.804 -6.844 -5.739 1.00 96.81 81 PHE A C 1
ATOM 629 O O . PHE A 1 81 ? 2.582 -6.393 -6.864 1.00 96.81 81 PHE A O 1
ATOM 636 N N . ALA A 1 82 ? 3.855 -6.506 -5.004 1.00 94.50 82 ALA A N 1
ATOM 637 C CA . ALA A 1 82 ? 4.675 -5.348 -5.281 1.00 94.50 82 ALA A CA 1
ATOM 638 C C . ALA A 1 82 ? 5.614 -5.548 -6.469 1.00 94.50 82 ALA A C 1
ATOM 640 O O . ALA A 1 82 ? 6.190 -6.614 -6.690 1.00 94.50 82 ALA A O 1
ATOM 641 N N . SER A 1 83 ? 5.862 -4.460 -7.181 1.00 93.44 83 SER A N 1
ATOM 642 C CA . SER A 1 83 ? 7.030 -4.312 -8.028 1.00 93.44 83 SER A CA 1
ATOM 643 C C . SER A 1 83 ? 8.272 -4.089 -7.161 1.00 93.44 83 SER A C 1
ATOM 645 O O . SER A 1 83 ? 8.378 -3.086 -6.459 1.00 93.44 83 SER A O 1
ATOM 647 N N . ALA A 1 84 ? 9.272 -4.963 -7.294 1.00 91.88 84 ALA A N 1
ATOM 648 C CA . ALA A 1 84 ? 10.560 -4.832 -6.603 1.00 91.88 84 ALA A CA 1
ATOM 649 C C . ALA A 1 84 ? 11.294 -3.514 -6.906 1.00 91.88 84 ALA A C 1
ATOM 651 O O . ALA A 1 84 ? 12.141 -3.065 -6.145 1.00 91.88 84 ALA A O 1
ATOM 652 N N . THR A 1 85 ? 11.012 -2.886 -8.051 1.00 92.00 85 THR A N 1
ATOM 653 C CA . THR A 1 85 ? 11.841 -1.792 -8.574 1.00 92.00 85 THR A CA 1
ATOM 654 C C . THR A 1 85 ? 11.115 -0.464 -8.703 1.00 92.00 85 THR A C 1
ATOM 656 O O . THR A 1 85 ? 11.730 0.523 -9.084 1.00 92.00 85 THR A O 1
ATOM 659 N N . ASN A 1 86 ? 9.808 -0.403 -8.493 1.00 95.12 86 ASN A N 1
ATOM 660 C CA . ASN A 1 86 ? 9.041 0.825 -8.701 1.00 95.12 86 ASN A CA 1
ATOM 661 C C . ASN A 1 86 ? 7.909 0.878 -7.684 1.00 95.12 86 ASN A C 1
ATOM 663 O O . ASN A 1 86 ? 7.114 -0.063 -7.690 1.00 95.12 86 ASN A O 1
ATOM 667 N N . PRO A 1 87 ? 7.792 1.955 -6.891 1.00 96.62 87 PRO A N 1
ATOM 668 C CA . PRO A 1 87 ? 6.649 2.129 -6.012 1.00 96.62 87 PRO A CA 1
ATOM 669 C C . PRO A 1 87 ? 5.373 2.248 -6.837 1.00 96.62 87 PRO A C 1
ATOM 671 O O . PRO A 1 87 ? 5.278 3.081 -7.744 1.00 96.62 87 PRO A O 1
ATOM 674 N N . GLY A 1 88 ? 4.393 1.397 -6.542 1.00 96.19 88 GLY A N 1
ATOM 675 C CA . GLY A 1 88 ? 3.150 1.350 -7.300 1.00 96.19 88 GLY A CA 1
ATOM 676 C C . GLY A 1 88 ? 3.308 0.771 -8.707 1.00 96.19 88 GLY A C 1
ATOM 677 O O . GLY A 1 88 ? 2.466 1.039 -9.563 1.00 96.19 88 GLY A O 1
ATOM 678 N N . GLY A 1 89 ? 4.392 0.043 -8.986 1.00 95.50 89 GLY A N 1
ATOM 679 C CA . GLY A 1 89 ? 4.599 -0.640 -10.259 1.00 95.50 89 GLY A CA 1
ATOM 680 C C . GLY A 1 89 ? 4.498 0.289 -11.469 1.00 95.50 89 GLY A C 1
ATOM 681 O O . GLY A 1 89 ? 5.280 1.228 -11.636 1.00 95.50 89 GLY A O 1
ATOM 682 N N . GLY A 1 90 ? 3.541 0.006 -12.353 1.00 96.38 90 GLY A N 1
ATOM 683 C CA . GLY A 1 90 ? 3.261 0.786 -13.556 1.00 96.38 90 GLY A CA 1
ATOM 684 C C . GLY A 1 90 ? 2.141 1.818 -13.403 1.00 96.38 90 GLY A C 1
ATOM 685 O O . GLY A 1 90 ? 1.595 2.245 -14.425 1.00 96.38 90 GLY A O 1
ATOM 686 N N . VAL A 1 91 ? 1.757 2.212 -12.181 1.00 97.25 91 VAL A N 1
ATOM 687 C CA . VAL A 1 91 ? 0.561 3.046 -11.944 1.00 97.25 91 VAL A CA 1
ATOM 688 C C . VAL A 1 91 ? 0.620 4.387 -12.684 1.00 97.25 91 VAL A C 1
ATOM 690 O O . VAL A 1 91 ? -0.364 4.806 -13.290 1.00 97.25 91 VAL A O 1
ATOM 693 N N . THR A 1 92 ? 1.805 4.998 -12.760 1.00 96.62 92 THR A N 1
ATOM 694 C CA . THR A 1 92 ? 2.061 6.257 -13.487 1.00 96.62 92 THR A CA 1
ATOM 695 C C . THR A 1 92 ? 1.890 6.138 -15.005 1.00 96.62 92 THR A C 1
ATOM 697 O O . THR A 1 92 ? 1.758 7.151 -15.687 1.00 96.62 92 THR A O 1
ATOM 700 N N . ARG A 1 93 ? 1.885 4.910 -15.539 1.00 96.50 93 ARG A N 1
ATOM 701 C CA . ARG A 1 93 ? 1.720 4.577 -16.966 1.00 96.50 93 ARG A CA 1
ATOM 702 C C . ARG A 1 93 ? 0.368 3.918 -17.260 1.00 96.50 93 ARG A C 1
ATOM 704 O O . ARG A 1 93 ? 0.166 3.379 -18.348 1.00 96.50 93 ARG A O 1
ATOM 711 N N . GLY A 1 94 ? -0.536 3.906 -16.281 1.00 94.69 94 GLY A N 1
ATOM 712 C CA . GLY A 1 94 ? -1.881 3.365 -16.436 1.00 94.69 94 GLY A CA 1
ATOM 713 C C . GLY A 1 94 ? -1.950 1.839 -16.455 1.00 94.69 94 GLY A C 1
ATOM 714 O O . GLY A 1 94 ? -2.933 1.289 -16.960 1.00 94.69 94 GLY A O 1
ATOM 715 N N . ALA A 1 95 ? -0.935 1.145 -15.926 1.00 95.50 95 ALA A N 1
ATOM 716 C CA . ALA A 1 95 ? -0.997 -0.303 -15.739 1.00 95.50 95 ALA A CA 1
ATOM 717 C C . ALA A 1 95 ? -2.109 -0.684 -14.746 1.00 95.50 95 ALA A C 1
ATOM 719 O O . ALA A 1 95 ? -2.562 0.129 -13.937 1.00 95.50 95 ALA A O 1
ATOM 720 N N . SER A 1 96 ? -2.596 -1.917 -14.845 1.00 94.25 96 SER A N 1
ATOM 721 C CA . SER A 1 96 ? -3.845 -2.344 -14.207 1.00 94.25 96 SER A CA 1
ATOM 722 C C . SER A 1 96 ? -3.718 -3.627 -13.390 1.00 94.25 96 SER A C 1
ATOM 724 O O . SER A 1 96 ? -4.736 -4.282 -13.166 1.00 94.25 96 SER A O 1
ATOM 726 N N . ALA A 1 97 ? -2.507 -4.009 -12.972 1.00 95.06 97 ALA A N 1
ATOM 727 C CA . ALA A 1 97 ? -2.353 -5.119 -12.045 1.00 95.06 97 ALA A CA 1
ATOM 728 C C . ALA A 1 97 ? -2.787 -4.689 -10.630 1.00 95.06 97 ALA A C 1
ATOM 730 O O . ALA A 1 97 ? -3.347 -3.604 -10.415 1.00 95.06 97 ALA A O 1
ATOM 731 N N . GLN A 1 98 ? -2.641 -5.609 -9.679 1.00 97.19 98 GLN A N 1
ATOM 732 C CA . GLN A 1 98 ? -3.197 -5.460 -8.339 1.00 97.19 98 GLN A CA 1
ATOM 733 C C . GLN A 1 98 ? -2.595 -4.254 -7.607 1.00 97.19 98 GLN A C 1
ATOM 735 O O . GLN A 1 98 ? -3.359 -3.401 -7.157 1.00 97.19 98 GLN A O 1
ATOM 740 N N . GLU A 1 99 ? -1.266 -4.122 -7.594 1.00 98.06 99 GLU A N 1
ATOM 741 C CA . GLU A 1 99 ? -0.562 -3.001 -6.964 1.00 98.06 99 GLU A CA 1
ATOM 742 C C . GLU A 1 99 ? -1.056 -1.644 -7.488 1.00 98.06 99 GLU A C 1
ATOM 744 O O . GLU A 1 99 ? -1.365 -0.739 -6.707 1.00 98.06 99 GLU A O 1
ATOM 749 N N . GLU A 1 100 ? -1.205 -1.494 -8.808 1.00 97.94 100 GLU A N 1
ATOM 750 C CA . GLU A 1 100 ? -1.679 -0.240 -9.386 1.00 97.94 100 GLU A CA 1
ATOM 751 C C . GLU A 1 100 ? -3.130 0.062 -9.004 1.00 97.94 100 GLU A C 1
ATOM 753 O O . GLU A 1 100 ? -3.502 1.229 -8.867 1.00 97.94 100 GLU A O 1
ATOM 758 N N . CYS A 1 101 ? -3.964 -0.968 -8.825 1.00 97.69 101 CYS A N 1
ATOM 759 C CA . CYS A 1 101 ? -5.325 -0.788 -8.323 1.00 97.69 101 CYS A CA 1
ATOM 760 C C . CYS A 1 101 ? -5.316 -0.289 -6.872 1.00 97.69 101 CYS A C 1
ATOM 762 O O . CYS A 1 101 ? -6.021 0.677 -6.573 1.00 97.69 101 CYS A O 1
ATOM 764 N N . LEU A 1 102 ? -4.475 -0.865 -6.003 1.00 98.56 102 LEU A N 1
ATOM 765 C CA . LEU A 1 102 ? -4.327 -0.402 -4.617 1.00 98.56 102 LEU A CA 1
ATOM 766 C C . LEU A 1 102 ? -3.857 1.059 -4.574 1.00 98.56 102 LEU A C 1
ATOM 768 O O . LEU A 1 102 ? -4.432 1.888 -3.863 1.00 98.56 102 LEU A O 1
ATOM 772 N N . CYS A 1 103 ? -2.864 1.398 -5.398 1.00 98.50 103 CYS A N 1
ATOM 773 C CA . CYS A 1 103 ? -2.309 2.746 -5.492 1.00 98.50 103 CYS A CA 1
ATOM 774 C C . CYS A 1 103 ? -3.309 3.773 -6.031 1.00 98.50 103 CYS A C 1
ATOM 776 O O . CYS A 1 103 ? -3.274 4.926 -5.618 1.00 98.50 103 CYS A O 1
ATOM 778 N N . ARG A 1 104 ? -4.220 3.379 -6.930 1.00 98.44 104 ARG A N 1
ATOM 779 C CA . ARG A 1 104 ? -5.301 4.261 -7.396 1.00 98.44 104 ARG A CA 1
ATOM 780 C C . ARG A 1 104 ? -6.375 4.495 -6.341 1.00 98.44 104 ARG A C 1
ATOM 782 O O . ARG A 1 104 ? -7.023 5.534 -6.399 1.00 98.44 104 ARG A O 1
ATOM 789 N N . CYS A 1 105 ? -6.589 3.572 -5.407 1.00 98.56 105 CYS A N 1
ATOM 790 C CA . CYS A 1 105 ? -7.728 3.645 -4.486 1.00 98.56 105 CYS A CA 1
ATOM 791 C C . CYS A 1 105 ? -7.403 4.194 -3.089 1.00 98.56 105 CYS A C 1
ATOM 793 O O . CYS A 1 105 ? -8.318 4.421 -2.292 1.00 98.56 105 CYS A O 1
ATOM 795 N N . SER A 1 106 ? -6.122 4.378 -2.771 1.00 98.69 106 SER A N 1
ATOM 796 C CA . SER A 1 106 ? -5.656 4.649 -1.409 1.00 98.69 106 SER A CA 1
ATOM 797 C C . SER A 1 106 ? -4.438 5.570 -1.367 1.00 98.69 106 SER A C 1
ATOM 799 O O . SER A 1 106 ? -3.872 5.931 -2.396 1.00 98.69 106 SER A O 1
ATOM 801 N N . GLY A 1 107 ? -3.999 5.903 -0.152 1.00 98.44 107 GLY A N 1
ATOM 802 C CA . GLY A 1 107 ? -2.766 6.654 0.088 1.00 98.44 107 GLY A CA 1
ATOM 803 C C . GLY A 1 107 ? -1.465 5.865 -0.113 1.00 98.44 107 GLY A C 1
ATOM 804 O O . GLY A 1 107 ? -0.389 6.439 0.041 1.00 98.44 107 GLY A O 1
ATOM 805 N N . LEU A 1 108 ? -1.540 4.572 -0.464 1.00 98.69 108 LEU A N 1
ATOM 806 C CA . LEU A 1 108 ? -0.392 3.659 -0.495 1.00 98.69 108 LEU A CA 1
ATOM 807 C C . LEU A 1 108 ? 0.771 4.170 -1.354 1.00 98.69 108 LEU A C 1
ATOM 809 O O . LEU A 1 108 ? 1.912 4.130 -0.909 1.00 98.69 108 LEU A O 1
ATOM 813 N N . TYR A 1 109 ? 0.504 4.692 -2.557 1.00 98.62 109 TYR A N 1
ATOM 814 C CA . TYR A 1 109 ? 1.572 5.193 -3.430 1.00 98.62 109 TYR A CA 1
ATOM 815 C C . TYR A 1 109 ? 2.396 6.298 -2.759 1.00 98.62 109 TYR A C 1
ATOM 817 O O . TYR A 1 109 ? 3.619 6.304 -2.854 1.00 98.62 109 TYR A O 1
ATOM 825 N N . SER A 1 110 ? 1.735 7.222 -2.061 1.00 98.25 110 SER A N 1
ATOM 826 C CA . SER A 1 110 ? 2.407 8.318 -1.361 1.00 98.25 110 SER A CA 1
ATOM 827 C C . SER A 1 110 ? 3.260 7.829 -0.191 1.00 98.25 110 SER A C 1
ATOM 829 O O . SER A 1 110 ? 4.269 8.460 0.102 1.00 98.25 110 SER A O 1
ATOM 831 N N . SER A 1 111 ? 2.895 6.710 0.440 1.00 98.38 111 SER A N 1
ATOM 832 C CA . SER A 1 111 ? 3.720 6.056 1.462 1.00 98.38 111 SER A CA 1
ATOM 833 C C . SER A 1 111 ? 4.856 5.224 0.870 1.00 98.38 111 SER A C 1
ATOM 835 O O . SER A 1 111 ? 5.916 5.147 1.468 1.00 98.38 111 SER A O 1
ATOM 837 N N . LEU A 1 112 ? 4.678 4.618 -0.306 1.00 98.06 112 LEU A N 1
ATOM 838 C CA . LEU A 1 112 ? 5.733 3.849 -0.979 1.00 98.06 112 LEU A CA 1
ATOM 839 C C . LEU A 1 112 ? 6.737 4.726 -1.738 1.00 98.06 112 LEU A C 1
ATOM 841 O O . LEU A 1 112 ? 7.835 4.277 -2.044 1.00 98.06 112 LEU A O 1
ATOM 845 N N . ASN A 1 113 ? 6.365 5.946 -2.119 1.00 98.06 113 ASN A N 1
ATOM 846 C CA . ASN A 1 113 ? 7.210 6.834 -2.912 1.00 98.06 113 ASN A CA 1
ATOM 847 C C . ASN A 1 113 ? 7.902 7.888 -2.033 1.00 98.06 113 ASN A C 1
ATOM 849 O O . ASN A 1 113 ? 7.765 9.091 -2.272 1.00 98.06 113 ASN A O 1
ATOM 853 N N . VAL A 1 114 ? 8.639 7.429 -1.019 1.00 97.81 114 VAL A N 1
ATOM 854 C CA . VAL A 1 114 ? 9.430 8.269 -0.104 1.00 97.81 114 VAL A CA 1
ATOM 855 C C . VAL A 1 114 ? 10.914 7.882 -0.131 1.00 97.81 114 VAL A C 1
ATOM 857 O O . VAL A 1 114 ? 11.234 6.762 -0.528 1.00 97.81 114 VAL A O 1
ATOM 860 N N . PRO A 1 115 ? 11.842 8.784 0.251 1.00 97.56 115 PRO A N 1
ATOM 861 C CA . PRO A 1 115 ? 13.280 8.509 0.169 1.00 97.56 115 PRO A CA 1
ATOM 862 C C . PRO A 1 115 ? 13.704 7.221 0.883 1.00 97.56 115 PRO A C 1
ATOM 864 O O . PRO A 1 115 ? 14.427 6.416 0.314 1.00 97.56 115 PRO A O 1
ATOM 867 N N . GLU A 1 116 ? 13.168 6.969 2.076 1.00 96.25 116 GLU A N 1
ATOM 868 C CA . GLU A 1 116 ? 13.519 5.803 2.892 1.00 96.25 116 GLU A CA 1
ATOM 869 C C . GLU A 1 116 ? 13.216 4.467 2.192 1.00 96.25 116 GLU A C 1
ATOM 871 O O . GLU A 1 116 ? 14.083 3.601 2.085 1.00 96.25 116 GLU A O 1
ATOM 876 N N . THR A 1 117 ? 12.024 4.324 1.605 1.00 96.31 117 THR A N 1
ATOM 877 C CA . THR A 1 117 ? 11.661 3.136 0.816 1.00 96.31 117 THR A CA 1
ATOM 878 C C . THR A 1 117 ? 12.475 3.023 -0.471 1.00 96.31 117 THR A C 1
ATOM 880 O O . THR A 1 117 ? 12.752 1.919 -0.941 1.00 96.31 117 THR A O 1
ATOM 883 N N . TRP A 1 118 ? 12.882 4.148 -1.066 1.00 97.25 118 TRP A N 1
ATOM 884 C CA . TRP A 1 118 ? 13.788 4.140 -2.215 1.00 97.25 118 TRP A CA 1
ATOM 885 C C . TRP A 1 118 ? 15.178 3.633 -1.849 1.00 97.25 118 TRP A C 1
ATOM 887 O O . TRP A 1 118 ? 15.738 2.838 -2.607 1.00 97.25 118 TRP A O 1
ATOM 897 N N . ASP A 1 119 ? 15.719 4.076 -0.723 1.00 96.19 119 ASP A N 1
ATOM 898 C CA . ASP A 1 119 ? 17.080 3.766 -0.300 1.00 96.19 119 ASP A CA 1
ATOM 899 C C . ASP A 1 119 ? 17.211 2.321 0.182 1.00 96.19 119 ASP A C 1
ATOM 901 O O . ASP A 1 119 ? 18.177 1.646 -0.180 1.00 96.19 119 ASP A O 1
ATOM 905 N N . LEU A 1 120 ? 16.222 1.835 0.937 1.00 94.88 120 LEU A N 1
ATOM 906 C CA . LEU A 1 120 ? 16.278 0.523 1.582 1.00 94.88 120 LEU A CA 1
ATOM 907 C C . LEU A 1 120 ? 15.645 -0.602 0.756 1.00 94.88 120 LEU A C 1
ATOM 909 O O . LEU A 1 120 ? 16.141 -1.719 0.804 1.00 94.88 120 LEU A O 1
ATOM 913 N N . PHE A 1 121 ? 14.609 -0.325 -0.045 1.00 95.75 121 PHE A N 1
ATOM 914 C CA . PHE A 1 121 ? 13.901 -1.361 -0.808 1.00 95.75 121 PHE A CA 1
ATOM 915 C C . PHE A 1 121 ? 14.156 -1.246 -2.319 1.00 95.75 121 PHE A C 1
ATOM 917 O O . PHE A 1 121 ? 14.825 -2.091 -2.914 1.00 95.75 121 PHE A O 1
ATOM 924 N N . TYR A 1 122 ? 13.688 -0.183 -2.982 1.00 95.56 122 TYR A N 1
ATOM 925 C CA . TYR A 1 122 ? 13.654 -0.157 -4.455 1.00 95.56 122 TYR A CA 1
ATOM 926 C C . TYR A 1 122 ? 15.034 -0.043 -5.118 1.00 95.56 122 TYR A C 1
ATOM 928 O O . TYR A 1 122 ? 15.278 -0.652 -6.165 1.00 95.56 122 TYR 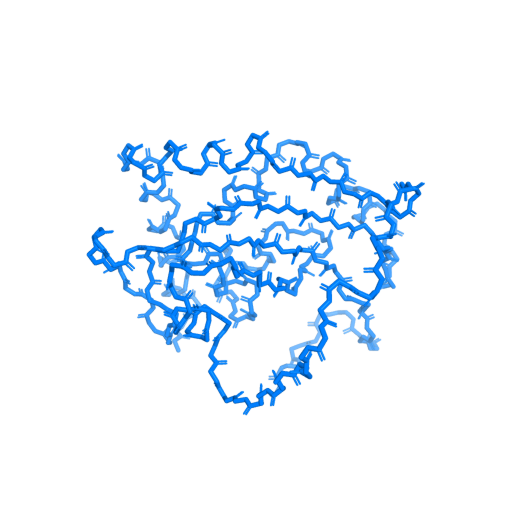A O 1
ATOM 936 N N . THR A 1 123 ? 15.948 0.757 -4.563 1.00 95.19 123 THR A N 1
ATOM 937 C CA . THR A 1 123 ? 17.277 0.974 -5.156 1.00 95.19 123 THR A CA 1
ATOM 938 C C . THR A 1 123 ? 18.162 -0.273 -5.071 1.00 95.19 123 THR A C 1
ATOM 940 O O . THR A 1 123 ? 18.750 -0.627 -6.101 1.00 95.19 123 THR A O 1
ATOM 943 N N . PRO A 1 124 ? 18.257 -0.980 -3.926 1.00 93.75 124 PRO A N 1
ATOM 944 C CA . PRO A 1 124 ? 18.968 -2.257 -3.843 1.00 93.75 124 PRO A CA 1
ATOM 945 C C . PRO A 1 124 ? 18.435 -3.299 -4.832 1.00 93.75 124 PRO A C 1
ATOM 947 O O . PRO A 1 124 ? 19.216 -3.861 -5.603 1.00 93.75 124 PRO A O 1
ATOM 950 N N . HIS A 1 125 ? 17.113 -3.463 -4.921 1.00 91.75 125 HIS A N 1
ATOM 951 C CA . HIS A 1 125 ? 16.474 -4.370 -5.878 1.00 91.75 125 HIS A CA 1
ATOM 952 C C . HIS A 1 125 ? 16.773 -4.014 -7.341 1.00 91.75 125 HIS A C 1
ATOM 954 O O . HIS A 1 125 ? 17.066 -4.883 -8.165 1.00 91.75 125 HIS A O 1
ATOM 960 N N . ARG A 1 126 ? 16.759 -2.719 -7.687 1.00 91.88 126 ARG A N 1
ATOM 961 C CA . ARG A 1 126 ? 17.152 -2.252 -9.028 1.00 91.88 126 ARG A CA 1
ATOM 962 C C . ARG A 1 126 ? 18.605 -2.572 -9.358 1.00 91.88 126 ARG A C 1
ATOM 964 O O . ARG A 1 126 ? 18.909 -2.891 -10.508 1.00 91.88 126 ARG A O 1
ATOM 971 N N . LYS A 1 127 ? 19.500 -2.437 -8.378 1.00 91.12 127 LYS A N 1
ATOM 972 C CA . LYS A 1 127 ? 20.937 -2.684 -8.546 1.00 91.12 127 LYS A CA 1
ATOM 973 C C . LYS A 1 127 ? 21.247 -4.175 -8.653 1.00 91.12 127 LYS A C 1
ATOM 975 O O . LYS A 1 127 ? 22.067 -4.536 -9.494 1.00 91.12 127 LYS A O 1
ATOM 980 N N . SER A 1 128 ? 20.589 -5.018 -7.853 1.00 90.12 128 SER A N 1
ATOM 981 C CA . SER A 1 128 ? 20.831 -6.465 -7.840 1.00 90.12 128 SER A CA 1
ATOM 982 C C . SER A 1 128 ? 20.459 -7.124 -9.167 1.00 90.12 128 SER A C 1
ATOM 984 O O . SER A 1 128 ? 21.121 -8.073 -9.580 1.00 90.12 128 SER A O 1
ATOM 986 N N . LYS A 1 129 ? 19.414 -6.619 -9.847 1.00 82.75 129 LYS A N 1
ATOM 987 C CA . LYS A 1 129 ? 18.854 -7.206 -11.081 1.00 82.75 129 LYS A CA 1
ATOM 988 C C . LYS A 1 129 ? 18.530 -8.701 -10.934 1.00 82.75 129 LYS A C 1
ATOM 990 O O . LYS A 1 129 ? 18.437 -9.409 -11.935 1.00 82.75 129 LYS A O 1
ATOM 995 N N . ASN A 1 130 ? 18.350 -9.174 -9.700 1.00 84.38 130 ASN A N 1
ATOM 996 C CA . ASN A 1 130 ? 17.995 -10.551 -9.411 1.00 84.38 130 ASN A CA 1
ATOM 997 C C . ASN A 1 130 ? 16.478 -10.717 -9.611 1.00 84.38 130 ASN A C 1
ATOM 999 O O . ASN A 1 130 ? 15.715 -10.071 -8.887 1.00 84.38 130 ASN A O 1
ATOM 1003 N N . PRO A 1 131 ? 16.021 -11.551 -10.563 1.00 81.06 131 PRO A N 1
ATOM 1004 C CA . PRO A 1 131 ? 14.596 -11.765 -10.802 1.00 81.06 131 PRO A CA 1
ATOM 1005 C C . PRO A 1 131 ? 13.897 -12.496 -9.652 1.00 81.06 131 PRO A C 1
ATOM 1007 O O . PRO A 1 131 ? 12.681 -12.413 -9.557 1.00 81.06 131 PRO A O 1
ATOM 1010 N N . ILE A 1 132 ? 14.634 -13.190 -8.782 1.00 86.75 132 ILE A N 1
ATOM 1011 C CA . ILE A 1 132 ? 14.061 -13.860 -7.608 1.00 86.75 132 ILE A CA 1
ATOM 1012 C C . ILE A 1 132 ? 13.730 -12.862 -6.493 1.00 86.75 132 ILE A C 1
ATOM 1014 O O . ILE A 1 132 ? 12.857 -13.147 -5.682 1.00 86.75 132 ILE A O 1
ATOM 1018 N N . HIS A 1 133 ? 14.352 -11.676 -6.515 1.00 87.81 133 HIS A N 1
ATOM 1019 C CA . HIS A 1 133 ? 14.271 -10.686 -5.435 1.00 87.81 133 HIS A CA 1
ATOM 1020 C C . HIS A 1 133 ? 14.740 -11.295 -4.096 1.00 87.81 133 HIS A C 1
ATOM 1022 O O . HIS A 1 133 ? 15.477 -12.284 -4.118 1.00 87.81 133 HIS A O 1
ATOM 1028 N N . ASN A 1 134 ? 14.428 -10.664 -2.968 1.00 87.44 134 ASN A N 1
ATOM 1029 C CA . ASN A 1 134 ? 14.692 -11.192 -1.629 1.00 87.44 134 ASN A CA 1
ATOM 1030 C C . ASN A 1 134 ? 13.428 -11.074 -0.759 1.00 87.44 134 ASN A C 1
ATOM 1032 O O . ASN A 1 134 ? 12.391 -10.589 -1.221 1.00 87.44 134 ASN A O 1
ATOM 1036 N N . ASP A 1 135 ? 13.534 -11.502 0.496 1.00 91.81 135 ASP A N 1
ATOM 1037 C CA . ASP A 1 135 ? 12.431 -11.493 1.460 1.00 91.81 135 ASP A CA 1
ATOM 1038 C C . ASP A 1 135 ? 12.251 -10.135 2.172 1.00 91.81 135 ASP A C 1
ATOM 1040 O O . ASP A 1 135 ? 11.703 -10.081 3.273 1.00 91.81 135 ASP A O 1
ATOM 1044 N N . ASP A 1 136 ? 12.684 -9.024 1.561 1.00 94.88 136 ASP A N 1
ATOM 1045 C CA . ASP A 1 136 ? 12.413 -7.691 2.103 1.00 94.88 136 ASP A CA 1
ATOM 1046 C C . ASP A 1 136 ? 10.905 -7.381 2.034 1.00 94.88 136 ASP A C 1
ATOM 1048 O O . ASP A 1 136 ? 10.198 -7.695 1.067 1.00 94.88 136 ASP A O 1
ATOM 1052 N N . ILE A 1 137 ? 10.399 -6.706 3.062 1.00 96.06 137 ILE A N 1
ATOM 1053 C CA . ILE A 1 137 ? 8.984 -6.377 3.226 1.00 96.06 137 ILE A CA 1
ATOM 1054 C C . ILE A 1 137 ? 8.848 -4.910 3.615 1.00 96.06 137 ILE A C 1
ATOM 1056 O O . ILE A 1 137 ? 9.549 -4.416 4.494 1.00 96.06 137 ILE A O 1
ATOM 1060 N N . ILE A 1 138 ? 7.873 -4.218 3.023 1.00 97.81 138 ILE A N 1
ATOM 1061 C CA . ILE A 1 138 ? 7.425 -2.918 3.532 1.00 97.81 138 ILE A CA 1
ATOM 1062 C C . ILE A 1 138 ? 6.071 -3.105 4.215 1.00 97.81 138 ILE A C 1
ATOM 1064 O O . ILE A 1 138 ? 5.065 -3.406 3.564 1.00 97.81 138 ILE A O 1
ATOM 1068 N N . TYR A 1 139 ? 6.029 -2.891 5.526 1.00 98.06 139 TYR A N 1
ATOM 1069 C CA . TYR A 1 139 ? 4.796 -2.835 6.298 1.00 98.06 139 TYR A CA 1
ATOM 1070 C C . TYR A 1 139 ? 4.324 -1.386 6.410 1.00 98.06 139 TYR A C 1
ATOM 1072 O O . TYR A 1 139 ? 5.005 -0.533 6.967 1.00 98.06 139 TYR A O 1
ATOM 1080 N N . THR A 1 140 ? 3.143 -1.089 5.868 1.00 98.56 140 THR A N 1
ATOM 1081 C CA . THR A 1 140 ? 2.547 0.254 5.901 1.00 98.56 140 THR A CA 1
ATOM 1082 C C . THR A 1 140 ? 1.229 0.204 6.677 1.00 98.56 140 THR A C 1
ATOM 1084 O O . THR A 1 140 ? 0.218 -0.249 6.132 1.00 98.56 140 THR A O 1
ATOM 1087 N N . PRO A 1 141 ? 1.201 0.627 7.952 1.00 98.31 141 PRO A N 1
ATOM 1088 C CA . PRO A 1 141 ? 0.004 0.519 8.775 1.00 98.31 141 PRO A CA 1
ATOM 1089 C C . PRO A 1 141 ? -1.016 1.607 8.448 1.00 98.31 141 PRO A C 1
ATOM 1091 O O . PRO A 1 141 ? -0.656 2.737 8.120 1.00 98.31 141 PRO A O 1
ATOM 1094 N N . SER A 1 142 ? -2.299 1.320 8.668 1.00 97.81 142 SER A N 1
ATOM 1095 C CA . SER A 1 142 ? -3.374 2.326 8.652 1.00 97.81 142 SER A CA 1
ATOM 1096 C C . SER A 1 142 ? -3.482 3.144 7.355 1.00 97.81 142 SER A C 1
ATOM 1098 O O . SER A 1 142 ? -3.808 4.332 7.397 1.00 97.81 142 SER A O 1
ATOM 1100 N N . VAL A 1 143 ? -3.239 2.515 6.205 1.00 98.62 143 VAL A N 1
ATOM 1101 C CA . VAL A 1 143 ? -3.437 3.121 4.886 1.00 98.62 143 VAL A CA 1
ATOM 1102 C C . VAL A 1 143 ? -4.920 3.410 4.677 1.00 98.62 143 VAL A C 1
ATOM 1104 O O . VAL A 1 143 ? -5.759 2.507 4.739 1.00 98.62 143 VAL A O 1
ATOM 1107 N N . THR A 1 144 ? -5.243 4.670 4.396 1.00 98.56 144 THR A N 1
ATOM 1108 C CA . THR A 1 144 ? -6.615 5.094 4.101 1.00 98.56 144 THR A CA 1
ATOM 1109 C C . THR A 1 144 ? -7.000 4.721 2.671 1.00 98.56 144 THR A C 1
ATOM 1111 O O . THR A 1 144 ? -6.376 5.173 1.707 1.00 98.56 144 THR A O 1
ATOM 1114 N N . VAL A 1 145 ? -8.061 3.924 2.535 1.00 98.62 145 VAL A N 1
ATOM 1115 C CA . VAL A 1 145 ? -8.750 3.627 1.276 1.00 98.62 145 VAL A CA 1
ATOM 1116 C C . VAL A 1 145 ? -9.932 4.579 1.141 1.00 98.62 145 VAL A C 1
ATOM 1118 O O . VAL A 1 145 ? -10.870 4.541 1.940 1.00 98.62 145 VAL A O 1
ATOM 1121 N N . PHE A 1 146 ? -9.880 5.438 0.126 1.00 98.62 146 PHE A N 1
ATOM 1122 C CA . PHE A 1 146 ? -10.846 6.523 -0.064 1.00 98.62 146 PHE A CA 1
ATOM 1123 C C . PHE A 1 146 ? -11.540 6.496 -1.427 1.00 98.62 146 PHE A C 1
ATOM 1125 O O . PHE A 1 146 ? -12.540 7.188 -1.601 1.00 98.62 146 PHE A O 1
ATOM 1132 N N . LYS A 1 147 ? -11.100 5.657 -2.375 1.00 98.56 147 LYS A N 1
ATOM 1133 C CA . LYS A 1 147 ? -11.881 5.348 -3.584 1.00 98.56 147 LYS A CA 1
ATOM 1134 C C . LYS A 1 147 ? -12.388 3.911 -3.584 1.00 98.56 147 LYS A C 1
ATOM 1136 O O . LYS A 1 147 ? -11.798 3.027 -2.967 1.00 98.56 147 LYS A O 1
ATOM 1141 N N . THR A 1 148 ? -13.477 3.675 -4.306 1.00 97.81 148 THR A N 1
ATOM 1142 C CA . THR A 1 148 ? -14.023 2.331 -4.522 1.00 97.81 148 THR A CA 1
ATOM 1143 C C . THR A 1 148 ? -13.049 1.467 -5.325 1.00 97.81 148 THR A C 1
ATOM 1145 O O . THR A 1 148 ? -12.562 1.908 -6.365 1.00 97.81 148 THR A O 1
ATOM 1148 N N . ASP A 1 149 ? -12.844 0.213 -4.934 1.00 96.69 149 ASP A N 1
ATOM 1149 C CA . ASP A 1 149 ? -12.028 -0.739 -5.698 1.00 96.69 149 ASP A CA 1
ATOM 1150 C C . ASP A 1 149 ? -12.869 -1.448 -6.762 1.00 96.69 149 ASP A C 1
ATOM 1152 O O . ASP A 1 149 ? -13.377 -2.551 -6.572 1.00 96.69 149 ASP A O 1
ATOM 1156 N N . THR A 1 150 ? -13.079 -0.758 -7.879 1.00 94.75 150 THR A N 1
ATOM 1157 C CA . THR A 1 150 ? -13.853 -1.250 -9.023 1.00 94.75 150 THR A CA 1
ATOM 1158 C C . THR A 1 150 ? -13.066 -1.053 -10.317 1.00 94.75 150 THR A C 1
ATOM 1160 O O . THR A 1 150 ? -11.920 -0.607 -10.316 1.00 94.75 150 THR A O 1
ATOM 1163 N N . VAL A 1 151 ? -13.677 -1.384 -11.457 1.00 90.75 151 VAL A N 1
ATOM 1164 C CA . VAL A 1 151 ? -13.097 -1.070 -12.772 1.00 90.75 151 VAL A CA 1
ATOM 1165 C C . VAL A 1 151 ? -12.948 0.443 -12.974 1.00 90.75 151 VAL A C 1
ATOM 1167 O O . VAL A 1 151 ? -12.042 0.847 -13.694 1.00 90.75 151 VAL A O 1
ATOM 1170 N N . ASN A 1 152 ? -13.795 1.260 -12.336 1.00 92.38 152 ASN A N 1
ATOM 1171 C CA . ASN A 1 152 ? -13.737 2.721 -12.369 1.00 92.38 152 ASN A CA 1
ATOM 1172 C C . ASN A 1 152 ? -13.747 3.294 -10.944 1.00 92.38 152 ASN A C 1
ATOM 1174 O O . ASN A 1 152 ? -14.822 3.612 -10.427 1.00 92.38 152 ASN A O 1
ATOM 1178 N N . PRO A 1 153 ? -12.578 3.384 -10.284 1.00 96.00 153 PRO A N 1
ATOM 1179 C CA . PRO A 1 153 ? -12.492 3.914 -8.932 1.00 96.00 153 PRO A CA 1
ATOM 1180 C C . PRO A 1 153 ? -13.052 5.332 -8.812 1.00 96.00 153 PRO A C 1
ATOM 1182 O O . PRO A 1 153 ? -12.578 6.251 -9.476 1.00 96.00 153 PRO A O 1
ATOM 1185 N N . ALA A 1 154 ? -14.015 5.516 -7.912 1.00 97.12 154 ALA A N 1
ATOM 1186 C CA . ALA A 1 154 ? -14.598 6.811 -7.588 1.00 97.12 154 ALA A CA 1
ATOM 1187 C C . ALA A 1 154 ? -14.364 7.148 -6.113 1.00 97.12 154 ALA A C 1
ATOM 1189 O O . ALA A 1 154 ? -14.360 6.251 -5.267 1.00 97.12 154 ALA A O 1
ATOM 1190 N N . LEU A 1 155 ? -14.178 8.435 -5.809 1.00 98.31 155 LEU A N 1
ATOM 1191 C CA . LEU A 1 155 ? -14.072 8.931 -4.437 1.00 98.31 155 LEU A CA 1
ATOM 1192 C C . LEU A 1 155 ? -15.341 8.572 -3.651 1.00 98.31 155 LEU A C 1
ATOM 1194 O O . LEU A 1 155 ? -16.456 8.860 -4.082 1.00 98.31 155 LEU A O 1
ATOM 1198 N N . MET A 1 156 ? -15.161 7.929 -2.501 1.00 98.19 156 MET A N 1
ATOM 1199 C CA . MET A 1 156 ? -16.240 7.637 -1.561 1.00 98.19 156 MET A CA 1
ATOM 1200 C C . MET A 1 156 ? -16.507 8.850 -0.666 1.00 98.19 156 MET A C 1
ATOM 1202 O O . MET A 1 156 ? -15.640 9.712 -0.498 1.00 98.19 156 MET A O 1
ATOM 1206 N N . GLN A 1 157 ? -17.679 8.886 -0.029 1.00 97.75 157 GLN A N 1
ATOM 1207 C CA . GLN A 1 157 ? -17.934 9.852 1.041 1.00 97.75 157 GLN A CA 1
ATOM 1208 C C . GLN A 1 157 ? -16.949 9.618 2.192 1.00 97.75 157 GLN A C 1
ATOM 1210 O O . GLN A 1 157 ? -16.583 8.478 2.470 1.00 97.75 157 GLN A O 1
ATOM 1215 N N . GLU A 1 158 ? -16.545 10.683 2.881 1.00 97.06 158 GLU A N 1
ATOM 1216 C CA . GLU A 1 158 ? -15.529 10.619 3.943 1.00 97.06 158 GLU A CA 1
ATOM 1217 C C . GLU A 1 158 ? -15.883 9.619 5.053 1.00 97.06 158 GLU A C 1
ATOM 1219 O O . GLU A 1 158 ? -15.042 8.836 5.484 1.00 97.06 158 GLU A O 1
ATOM 1224 N N . LYS A 1 159 ? -17.165 9.544 5.434 1.00 96.25 159 LYS A N 1
ATOM 1225 C CA . LYS A 1 159 ? -17.672 8.560 6.408 1.00 96.25 159 LYS A CA 1
ATOM 1226 C C . LYS A 1 159 ? -17.489 7.093 5.985 1.00 96.25 159 LYS A C 1
ATOM 1228 O O . LYS A 1 159 ? -17.576 6.204 6.826 1.00 96.25 159 LYS A O 1
ATOM 1233 N N . ASP A 1 160 ? -17.303 6.843 4.689 1.00 97.06 160 ASP A N 1
ATOM 1234 C CA . ASP A 1 160 ? -17.152 5.512 4.102 1.00 97.06 160 ASP A CA 1
ATOM 1235 C C . ASP A 1 160 ? -15.683 5.159 3.844 1.00 97.06 160 ASP A C 1
ATOM 1237 O O . ASP A 1 160 ? -15.394 4.044 3.397 1.00 97.06 160 ASP A O 1
ATOM 1241 N N . TRP A 1 161 ? -14.753 6.081 4.114 1.00 97.94 161 TRP A N 1
ATOM 1242 C CA . TRP A 1 161 ? -13.326 5.786 4.095 1.00 97.94 161 TRP A CA 1
ATOM 1243 C C . TRP A 1 161 ? -12.992 4.787 5.197 1.00 97.94 161 TRP A C 1
ATOM 1245 O O . TRP A 1 161 ? -13.617 4.736 6.257 1.00 97.94 161 TRP A O 1
ATOM 1255 N N . TYR A 1 162 ? -11.995 3.952 4.937 1.00 98.19 162 TYR A N 1
ATOM 1256 C CA . TYR A 1 162 ? -11.587 2.923 5.879 1.00 98.19 162 TYR A CA 1
ATOM 1257 C C . TYR A 1 162 ? -10.093 2.681 5.811 1.00 98.19 162 TYR A C 1
ATOM 1259 O O . TYR A 1 162 ? -9.435 3.008 4.826 1.00 98.19 162 TYR A O 1
ATOM 1267 N N . LYS A 1 163 ? -9.562 2.109 6.890 1.00 98.12 163 LYS A N 1
ATOM 1268 C CA . LYS A 1 163 ? -8.134 1.862 7.049 1.00 98.12 163 LYS A CA 1
ATOM 1269 C C . LYS A 1 163 ? -7.837 0.380 6.966 1.00 98.12 163 LYS A C 1
ATOM 1271 O O . LYS A 1 163 ? -8.597 -0.442 7.479 1.00 98.12 163 LYS A O 1
ATOM 1276 N N . VAL A 1 164 ? -6.719 0.073 6.332 1.00 98.56 164 VAL A N 1
ATOM 1277 C CA . VAL A 1 164 ? -6.147 -1.267 6.246 1.00 98.56 164 VAL A CA 1
ATOM 1278 C C . VAL A 1 164 ? -4.645 -1.170 6.467 1.00 98.56 164 VAL A C 1
ATOM 1280 O O . VAL A 1 164 ? -4.029 -0.157 6.142 1.00 98.56 164 VAL A O 1
ATOM 1283 N N . ASP A 1 165 ? -4.051 -2.220 7.006 1.00 98.69 165 ASP A N 1
ATOM 1284 C CA . ASP A 1 165 ? -2.603 -2.375 6.995 1.00 98.69 165 ASP A CA 1
ATOM 1285 C C . ASP A 1 165 ? -2.197 -2.991 5.644 1.00 98.69 165 ASP A C 1
ATOM 1287 O O . ASP A 1 165 ? -2.907 -3.845 5.107 1.00 98.69 165 ASP A O 1
ATOM 1291 N N . ILE A 1 166 ? -1.080 -2.556 5.065 1.00 98.69 166 ILE A N 1
ATOM 1292 C CA . ILE A 1 166 ? -0.556 -3.100 3.807 1.00 98.69 166 ILE A CA 1
ATOM 1293 C C . ILE A 1 166 ? 0.776 -3.785 4.071 1.00 98.69 166 ILE A C 1
ATOM 1295 O O . ILE A 1 166 ? 1.677 -3.192 4.660 1.00 98.69 166 ILE A O 1
ATOM 1299 N N . ILE A 1 167 ? 0.910 -5.013 3.581 1.00 98.50 167 ILE A N 1
ATOM 1300 C CA . ILE A 1 167 ? 2.181 -5.735 3.521 1.00 98.50 167 ILE A CA 1
ATOM 1301 C C . ILE A 1 167 ? 2.606 -5.739 2.056 1.00 98.50 167 ILE A C 1
ATOM 1303 O O . ILE A 1 167 ? 1.862 -6.221 1.210 1.00 98.50 167 ILE A O 1
ATOM 1307 N N . THR A 1 168 ? 3.756 -5.158 1.736 1.00 98.31 168 THR A N 1
ATOM 1308 C CA . THR A 1 168 ? 4.275 -5.037 0.366 1.00 98.31 168 THR A CA 1
ATOM 1309 C C . THR A 1 168 ? 5.454 -5.980 0.204 1.00 98.31 168 THR A C 1
ATOM 1311 O O . THR A 1 168 ? 6.484 -5.775 0.839 1.00 98.31 168 THR A O 1
ATOM 1314 N N . CYS A 1 169 ? 5.286 -6.993 -0.649 1.00 95.38 169 CYS A N 1
ATOM 1315 C CA . CYS A 1 169 ? 6.297 -8.007 -0.947 1.00 95.38 169 CYS A CA 1
ATOM 1316 C C . CYS A 1 169 ? 6.423 -8.163 -2.462 1.00 95.38 169 CYS A C 1
ATOM 1318 O O . CYS A 1 169 ? 5.406 -8.236 -3.162 1.00 95.38 169 CYS A O 1
ATOM 1320 N N . ALA A 1 170 ? 7.652 -8.247 -2.968 1.00 93.31 170 ALA A N 1
ATOM 1321 C CA . ALA A 1 170 ? 7.885 -8.526 -4.376 1.00 93.31 170 ALA A CA 1
ATOM 1322 C C . ALA A 1 170 ? 7.926 -10.039 -4.621 1.00 93.31 170 ALA A C 1
ATOM 1324 O O . ALA A 1 170 ? 8.776 -10.742 -4.088 1.00 93.31 170 ALA A O 1
ATOM 1325 N N . ALA A 1 171 ? 7.008 -10.549 -5.442 1.00 89.50 171 ALA A N 1
ATOM 1326 C CA . ALA A 1 171 ? 7.027 -11.959 -5.825 1.00 89.50 171 ALA A CA 1
ATOM 1327 C C . ALA A 1 171 ? 8.160 -12.241 -6.834 1.00 89.50 171 ALA A C 1
ATOM 1329 O O . ALA A 1 171 ? 8.411 -11.390 -7.695 1.00 89.50 171 ALA A O 1
ATOM 1330 N N . PRO A 1 172 ? 8.779 -13.438 -6.816 1.00 88.81 172 PRO A N 1
ATOM 1331 C CA . PRO A 1 172 ? 9.772 -13.830 -7.810 1.00 88.81 172 PRO A CA 1
ATOM 1332 C C . PRO A 1 172 ? 9.252 -13.674 -9.243 1.00 88.81 172 PRO A C 1
ATOM 1334 O O . PRO A 1 172 ? 8.169 -14.148 -9.603 1.00 88.81 172 PRO A O 1
ATOM 1337 N N . ASN A 1 173 ? 10.045 -13.039 -10.099 1.00 85.94 173 ASN A N 1
ATOM 1338 C CA . ASN A 1 173 ? 9.740 -12.885 -11.511 1.00 85.94 173 ASN A CA 1
ATOM 1339 C C . ASN A 1 173 ? 10.191 -14.121 -12.299 1.00 85.94 173 ASN A C 1
ATOM 1341 O O . ASN A 1 173 ? 11.304 -14.183 -12.816 1.00 85.94 173 ASN A O 1
ATOM 1345 N N . LEU A 1 174 ? 9.287 -15.090 -12.428 1.00 85.25 174 LEU A N 1
ATOM 1346 C CA . LEU A 1 174 ? 9.529 -16.357 -13.130 1.00 85.25 174 LEU A CA 1
ATOM 1347 C C . LEU A 1 174 ? 9.299 -16.284 -14.653 1.00 85.25 174 LEU A C 1
ATOM 1349 O O . LEU A 1 174 ? 9.184 -17.315 -15.312 1.00 85.25 174 LEU A O 1
ATOM 1353 N N . ARG A 1 175 ? 9.185 -15.084 -15.241 1.00 76.19 175 ARG A N 1
ATOM 1354 C CA . ARG A 1 175 ? 8.967 -14.950 -16.691 1.00 76.19 175 ARG A CA 1
ATOM 1355 C C . ARG A 1 175 ? 10.238 -15.311 -17.454 1.00 76.19 175 ARG A C 1
ATOM 1357 O O . ARG A 1 175 ? 11.274 -14.685 -17.254 1.00 76.19 175 ARG A O 1
ATOM 1364 N N . GLU A 1 176 ? 10.117 -16.205 -18.433 1.00 58.34 176 GLU A N 1
ATOM 1365 C CA . GLU A 1 176 ? 11.222 -16.574 -19.334 1.00 58.34 176 GLU A CA 1
ATOM 1366 C C . GLU A 1 176 ? 11.752 -15.384 -20.164 1.00 58.34 176 GLU A C 1
ATOM 1368 O O . GLU A 1 176 ? 12.916 -15.367 -20.560 1.00 58.34 176 GLU A O 1
ATOM 1373 N N . LYS A 1 177 ? 10.912 -14.364 -20.422 1.00 55.66 177 LYS A N 1
ATOM 1374 C CA . LYS A 1 177 ? 11.287 -13.114 -21.110 1.00 55.66 177 LYS A CA 1
ATOM 1375 C C . LYS A 1 177 ? 10.750 -11.880 -20.368 1.00 55.66 177 LYS A C 1
ATOM 1377 O O . LYS A 1 177 ? 9.541 -11.611 -20.434 1.00 55.66 177 LYS A O 1
ATOM 1382 N N . PRO A 1 178 ? 11.615 -11.080 -19.717 1.00 49.81 178 PRO A N 1
ATOM 1383 C CA . PRO A 1 178 ? 11.215 -9.818 -19.101 1.00 49.81 178 PRO A CA 1
ATOM 1384 C C . PRO A 1 178 ? 10.646 -8.857 -20.160 1.00 49.81 178 PRO A C 1
ATOM 1386 O O . PRO A 1 178 ? 11.324 -8.526 -21.127 1.00 49.81 178 PRO A O 1
ATOM 1389 N N . GLY A 1 179 ? 9.393 -8.414 -19.995 1.00 53.50 179 GLY A N 1
ATOM 1390 C CA . GLY A 1 179 ? 8.756 -7.405 -20.861 1.00 53.50 179 GLY A CA 1
ATOM 1391 C C . GLY A 1 179 ? 7.691 -7.907 -21.844 1.00 53.50 179 GLY A C 1
ATOM 1392 O O . GLY A 1 179 ? 7.061 -7.085 -22.506 1.00 53.50 179 GLY A O 1
ATOM 1393 N N . SER A 1 180 ? 7.424 -9.215 -21.923 1.00 45.62 180 SER A N 1
AT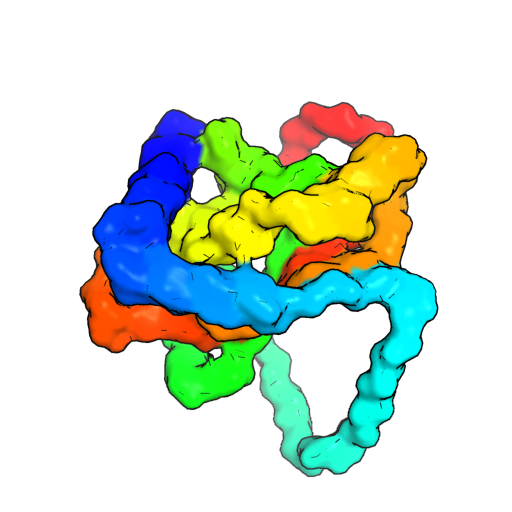OM 1394 C CA . SER A 1 180 ? 6.286 -9.713 -22.708 1.00 45.62 180 SER A CA 1
ATOM 1395 C C 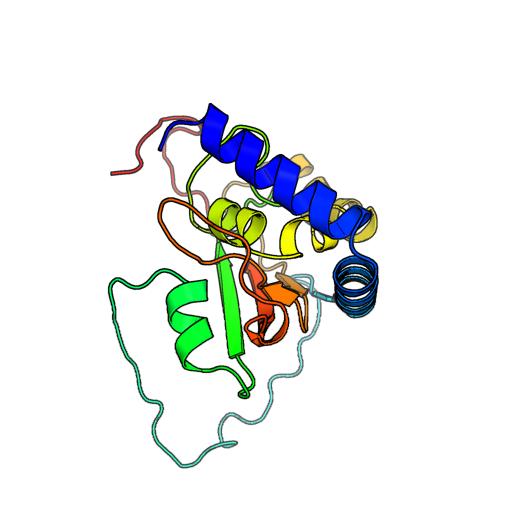. SER A 1 180 ? 4.959 -9.504 -21.959 1.00 45.62 180 SER A C 1
ATOM 1397 O O . SER A 1 180 ? 4.825 -9.808 -20.772 1.00 45.62 180 SER A O 1
ATOM 1399 N N . LEU A 1 181 ? 3.985 -8.915 -22.658 1.00 45.47 181 LEU A N 1
ATOM 1400 C CA . LEU A 1 181 ? 2.602 -8.738 -22.216 1.00 45.47 181 LEU A CA 1
ATOM 1401 C C . LEU A 1 181 ? 1.892 -10.097 -22.243 1.00 45.47 181 LEU A C 1
ATOM 1403 O O . LEU A 1 181 ? 1.187 -10.408 -23.196 1.00 45.47 181 LEU A O 1
ATOM 1407 N N . GLN A 1 182 ? 2.082 -10.917 -21.219 1.00 37.88 182 GLN A N 1
ATOM 1408 C CA . GLN A 1 182 ? 1.206 -12.061 -20.976 1.00 37.88 182 GLN A CA 1
ATOM 1409 C C . GLN A 1 182 ? 0.585 -11.911 -19.593 1.00 37.88 182 GLN A C 1
ATOM 1411 O O . GLN A 1 182 ? 1.016 -12.518 -18.622 1.00 37.88 182 GLN A O 1
ATOM 1416 N N . ASN A 1 183 ? -0.419 -11.037 -19.531 1.00 39.31 183 ASN A N 1
ATOM 1417 C CA . ASN A 1 183 ? -1.482 -11.129 -18.543 1.00 39.31 183 ASN A CA 1
ATOM 1418 C C . ASN A 1 183 ? -2.704 -11.632 -19.322 1.00 39.31 183 ASN A C 1
ATOM 1420 O O . ASN A 1 183 ? -3.270 -10.866 -20.106 1.00 39.31 183 ASN A O 1
ATOM 1424 N N . VAL A 1 184 ? -3.035 -12.914 -19.165 1.00 33.94 184 VAL A N 1
ATOM 1425 C CA . VAL A 1 184 ? -4.365 -13.460 -19.481 1.00 33.94 184 VAL A CA 1
ATOM 1426 C C . VAL A 1 184 ? -5.163 -13.460 -18.188 1.00 33.94 184 VAL A C 1
ATOM 1428 O O . VAL A 1 184 ? -4.566 -13.839 -17.156 1.00 33.94 184 VAL A O 1
#